Protein AF-A0A1J4J5K4-F1 (afdb_monomer_lite)

Secondary structure (DSSP, 8-state):
-THHHHHHHHHHHHHHHHHHHHHHHHHHHHHHHHHHHHHHHHHHHHHHHHHHH-HHHHHHHHHHHHHHHHHHHHHTGGGT--SHHHHHHHHHHHHHTT-TTTSSSHHHHHHHHHHHHHHHHHHHHHH---HHHHHHHHHHHIIIIIHHHHHHHHHHHHHTT-TT-TTS----HHHHHHHHHHHHHHHS---

Radius of gyration: 22.44 Å; chains: 1; bounding box: 48×45×80 Å

Foldseek 3Di:
DVPVVVVVVVVVVVVVVVVVVVVCCVVVVVVVVVVVVVVLLVLLVVLLVCCVVPVVVLLVVLLVLLVLLQVVLVCQVVVVHDNQLNVLSNLLNCLSVVPVVCVPALPVSLVVSQVSQCVRLVVVQPPDDDPVVVVVSVVCCCSSHSVSSSSSLSVLQCVVVPPPCPPHDHDPVVVVSVVVVVVVCVVPPDD

pLDDT: mean 79.49, std 13.86, range [40.53, 95.94]

Structure (mmCIF, N/CA/C/O backbone):
data_AF-A0A1J4J5K4-F1
#
_entry.id   AF-A0A1J4J5K4-F1
#
loop_
_atom_site.group_PDB
_atom_site.id
_atom_site.type_symbol
_atom_site.label_atom_id
_atom_site.label_alt_id
_atom_site.label_comp_id
_atom_site.label_asym_id
_atom_site.label_entity_id
_atom_site.label_seq_id
_atom_site.pdbx_PDB_ins_code
_atom_site.Cartn_x
_atom_site.Cartn_y
_atom_site.Cartn_z
_atom_site.occupancy
_atom_site.B_iso_or_equiv
_atom_site.auth_seq_id
_atom_site.auth_comp_id
_atom_site.auth_asym_id
_atom_site.auth_atom_id
_atom_site.pdbx_PDB_model_num
ATOM 1 N N . MET A 1 1 ? 26.172 10.301 -56.745 1.00 54.28 1 MET A N 1
ATOM 2 C CA . MET A 1 1 ? 25.241 11.305 -56.167 1.00 54.28 1 MET A CA 1
ATOM 3 C C . MET A 1 1 ? 23.936 10.740 -55.577 1.00 54.28 1 MET A C 1
ATOM 5 O O . MET A 1 1 ? 23.399 11.377 -54.685 1.00 54.28 1 MET A O 1
ATOM 9 N N . LYS A 1 2 ? 23.444 9.548 -55.963 1.00 53.31 2 LYS A N 1
ATOM 10 C CA . LYS A 1 2 ? 22.194 8.950 -55.426 1.00 53.31 2 LYS A CA 1
ATOM 11 C C . LYS A 1 2 ? 22.230 8.550 -53.932 1.00 53.31 2 LYS A C 1
ATOM 13 O O . LYS A 1 2 ? 21.197 8.551 -53.279 1.00 53.31 2 LYS A O 1
ATOM 18 N N . ASN A 1 3 ? 23.415 8.270 -53.380 1.00 53.72 3 ASN A N 1
ATOM 19 C CA . ASN A 1 3 ? 23.574 7.686 -52.037 1.00 53.72 3 ASN A CA 1
ATOM 20 C C . ASN A 1 3 ? 23.365 8.684 -50.870 1.00 53.72 3 ASN A C 1
ATOM 22 O O . ASN A 1 3 ? 23.043 8.291 -49.756 1.00 53.72 3 ASN A O 1
ATOM 26 N N . LYS A 1 4 ? 23.504 9.997 -51.117 1.00 53.75 4 LYS A N 1
ATOM 27 C CA . LYS A 1 4 ? 23.364 11.033 -50.072 1.00 53.75 4 LYS A CA 1
ATOM 28 C C . LYS A 1 4 ? 21.895 11.343 -49.737 1.00 53.75 4 LYS A C 1
ATOM 30 O O . LYS A 1 4 ? 21.587 11.668 -48.597 1.00 53.75 4 LYS A O 1
ATOM 35 N N . ASN A 1 5 ? 20.993 11.186 -50.712 1.00 56.56 5 ASN A N 1
ATOM 36 C CA . ASN A 1 5 ? 19.556 11.431 -50.533 1.00 56.56 5 ASN A CA 1
ATOM 37 C C . ASN A 1 5 ? 18.849 10.302 -49.769 1.00 56.56 5 ASN A C 1
ATOM 39 O O . ASN A 1 5 ? 17.932 10.585 -49.007 1.00 56.56 5 ASN A O 1
ATOM 43 N N . VAL A 1 6 ? 19.311 9.054 -49.910 1.00 60.41 6 VAL A N 1
ATOM 44 C CA . VAL A 1 6 ? 18.747 7.887 -49.204 1.00 60.41 6 VAL A CA 1
ATOM 45 C C . VAL A 1 6 ? 19.060 7.940 -47.704 1.00 60.41 6 VAL A C 1
ATOM 47 O O . VAL A 1 6 ? 18.175 7.750 -46.878 1.00 60.41 6 VAL A O 1
ATOM 50 N N . ASN A 1 7 ? 20.286 8.317 -47.324 1.00 61.00 7 ASN A N 1
ATOM 51 C CA . ASN A 1 7 ? 20.630 8.493 -45.907 1.00 61.00 7 ASN A CA 1
ATOM 52 C C . ASN A 1 7 ? 19.850 9.643 -45.249 1.00 61.00 7 ASN A C 1
ATOM 54 O O . ASN A 1 7 ? 19.515 9.567 -44.069 1.00 61.00 7 ASN A O 1
ATOM 58 N N . HIS A 1 8 ? 19.520 10.694 -46.005 1.00 61.06 8 HIS A N 1
ATOM 59 C CA . HIS A 1 8 ? 18.775 11.831 -45.470 1.00 61.06 8 HIS A CA 1
ATOM 60 C C . HIS A 1 8 ? 17.274 11.534 -45.290 1.00 61.06 8 HIS A C 1
ATOM 62 O O . HIS A 1 8 ? 16.665 12.080 -44.365 1.00 61.06 8 HIS A O 1
ATOM 68 N N . SER A 1 9 ? 16.669 10.681 -46.129 1.00 63.78 9 SER A N 1
ATOM 69 C CA . SER A 1 9 ? 15.275 10.245 -45.948 1.00 63.78 9 SER A CA 1
ATOM 70 C C . SER A 1 9 ? 15.135 9.276 -44.771 1.00 63.78 9 SER A C 1
ATOM 72 O O . SER A 1 9 ? 14.296 9.509 -43.906 1.00 63.78 9 SER A O 1
ATOM 74 N N . ILE A 1 10 ? 16.033 8.290 -44.653 1.00 66.69 10 ILE A N 1
ATOM 75 C CA . ILE A 1 10 ? 16.052 7.318 -43.540 1.00 66.69 10 ILE A CA 1
ATOM 76 C C . ILE A 1 10 ? 16.258 8.024 -42.188 1.00 66.69 10 ILE A C 1
ATOM 78 O O . ILE A 1 10 ? 15.605 7.707 -41.194 1.00 66.69 10 ILE A O 1
ATOM 82 N N . MET A 1 11 ? 17.132 9.034 -42.137 1.00 65.88 11 MET A N 1
ATOM 83 C CA . MET A 1 11 ? 17.362 9.820 -40.920 1.00 65.88 11 MET A CA 1
ATOM 84 C C . MET A 1 11 ? 16.138 10.665 -40.519 1.00 65.88 11 MET A C 1
ATOM 86 O O . MET A 1 11 ? 15.847 10.786 -39.329 1.00 65.88 11 MET A O 1
ATOM 90 N N . LYS A 1 12 ? 15.392 11.221 -41.488 1.00 68.56 12 LYS A N 1
ATOM 91 C CA . LYS A 1 12 ? 14.149 11.968 -41.220 1.00 68.56 12 LYS A CA 1
ATOM 92 C C . LYS A 1 12 ? 13.022 11.056 -40.732 1.00 68.56 12 LYS A C 1
ATOM 94 O O . LYS A 1 12 ? 12.317 11.432 -39.800 1.00 68.56 12 LYS A O 1
ATOM 99 N N . GLU A 1 13 ? 12.878 9.870 -41.317 1.00 69.69 13 GLU A N 1
ATOM 100 C CA . GLU A 1 13 ? 11.879 8.878 -40.897 1.00 69.69 13 GLU A CA 1
ATOM 101 C C . GLU A 1 13 ? 12.139 8.386 -39.466 1.00 69.69 13 GLU A C 1
ATOM 103 O O . GLU A 1 13 ? 11.219 8.370 -38.648 1.00 69.69 13 GLU A O 1
ATOM 108 N N . ASN A 1 14 ? 13.398 8.108 -39.110 1.00 78.06 14 ASN A N 1
ATOM 109 C CA . ASN A 1 14 ? 13.775 7.731 -37.742 1.00 78.06 14 ASN A CA 1
ATOM 110 C C . ASN A 1 14 ? 13.518 8.849 -36.719 1.00 78.06 14 ASN A C 1
ATOM 112 O O . ASN A 1 14 ? 13.061 8.579 -35.606 1.00 78.06 14 ASN A O 1
ATOM 116 N N . LEU A 1 15 ? 13.769 10.107 -37.094 1.00 80.50 15 LEU A N 1
ATOM 117 C CA . LEU A 1 15 ? 13.517 11.261 -36.232 1.00 80.50 15 LEU A CA 1
ATOM 118 C C . LEU A 1 15 ? 12.011 11.497 -36.028 1.00 80.50 15 LEU A C 1
ATOM 120 O O . LEU A 1 15 ? 11.575 11.710 -34.899 1.00 80.50 15 LEU A O 1
ATOM 124 N N . ALA A 1 16 ? 11.202 11.379 -37.085 1.00 80.69 16 ALA A N 1
ATOM 125 C CA . ALA A 1 16 ? 9.746 11.484 -36.990 1.00 80.69 16 ALA A CA 1
ATOM 126 C C . ALA A 1 16 ? 9.146 10.375 -36.107 1.00 80.69 16 ALA A C 1
ATOM 128 O O . ALA A 1 16 ? 8.344 10.662 -35.217 1.00 80.69 16 ALA A O 1
ATOM 129 N N . PHE A 1 17 ? 9.585 9.124 -36.281 1.00 83.56 17 PHE A N 1
ATOM 130 C CA . PHE A 1 17 ? 9.158 8.010 -35.429 1.00 83.56 17 PHE A CA 1
ATOM 131 C C . PHE A 1 17 ? 9.555 8.202 -33.961 1.00 83.56 17 PHE A C 1
ATOM 133 O O . PHE A 1 17 ? 8.763 7.895 -33.068 1.00 83.56 17 PHE A O 1
ATOM 140 N N . MET A 1 18 ? 10.756 8.722 -33.693 1.00 81.69 18 MET A N 1
ATOM 141 C CA . MET A 1 18 ? 11.215 9.002 -32.330 1.00 81.69 18 MET A CA 1
ATOM 142 C C . MET A 1 18 ? 10.378 10.106 -31.667 1.00 81.69 18 MET A C 1
ATOM 144 O O . MET A 1 18 ? 9.976 9.949 -30.515 1.00 81.69 18 MET A O 1
ATOM 148 N N . ILE A 1 19 ? 10.049 11.175 -32.401 1.00 84.38 19 ILE A N 1
ATOM 149 C CA . ILE A 1 19 ? 9.191 12.264 -31.908 1.00 84.38 19 ILE A CA 1
ATOM 150 C C . ILE A 1 19 ? 7.780 11.754 -31.610 1.00 84.38 19 ILE A C 1
ATOM 152 O O . ILE A 1 19 ? 7.248 12.041 -30.540 1.00 84.38 19 ILE A O 1
ATOM 156 N N . ILE A 1 20 ? 7.184 10.964 -32.508 1.00 84.75 20 ILE A N 1
ATOM 157 C CA . ILE A 1 20 ? 5.844 10.401 -32.290 1.00 84.75 20 ILE A CA 1
ATOM 158 C C . ILE A 1 20 ? 5.850 9.495 -31.057 1.00 84.75 20 ILE A C 1
ATOM 160 O O . ILE A 1 20 ? 5.016 9.678 -30.177 1.00 84.75 20 ILE A O 1
ATOM 164 N N . LYS A 1 21 ? 6.825 8.584 -30.924 1.00 82.25 21 LYS A N 1
ATOM 165 C CA . LYS A 1 21 ? 6.951 7.732 -29.728 1.00 82.25 21 LYS A CA 1
ATOM 166 C C . LYS A 1 21 ? 7.101 8.548 -28.445 1.00 82.25 21 LYS A C 1
ATOM 168 O O . LYS A 1 21 ? 6.479 8.209 -27.441 1.00 82.25 21 LYS A O 1
ATOM 173 N N . PHE A 1 22 ? 7.891 9.619 -28.475 1.00 82.19 22 PHE A N 1
ATOM 174 C CA . PHE A 1 22 ? 8.062 10.507 -27.329 1.00 82.19 22 PHE A CA 1
ATOM 175 C C . PHE A 1 22 ? 6.750 11.205 -26.955 1.00 82.19 22 PHE A C 1
ATOM 177 O O . PHE A 1 22 ? 6.347 11.158 -25.796 1.00 82.19 22 PHE A O 1
ATOM 184 N N . ILE A 1 23 ? 6.043 11.782 -27.931 1.00 83.62 23 ILE A N 1
ATOM 185 C CA . ILE A 1 23 ? 4.760 12.463 -27.712 1.00 83.62 23 ILE A CA 1
ATOM 186 C C . ILE A 1 23 ? 3.699 11.478 -27.212 1.00 83.62 23 ILE A C 1
ATOM 188 O O . ILE A 1 23 ? 3.015 11.765 -26.233 1.00 83.62 23 ILE A O 1
ATOM 192 N N . THR A 1 24 ? 3.572 10.304 -27.833 1.00 83.12 24 THR A N 1
ATOM 193 C CA . THR A 1 24 ? 2.603 9.281 -27.418 1.00 83.12 24 THR A CA 1
ATOM 194 C C . THR A 1 24 ? 2.911 8.747 -26.020 1.00 83.12 24 THR A C 1
ATOM 196 O O . THR A 1 24 ? 1.986 8.565 -25.233 1.00 83.12 24 THR A O 1
ATOM 199 N N . SER A 1 25 ? 4.188 8.553 -25.677 1.00 77.88 25 SER A N 1
ATOM 200 C CA . SER A 1 25 ? 4.606 8.148 -24.328 1.00 77.88 25 SER A CA 1
ATOM 201 C C . SER A 1 25 ? 4.311 9.235 -23.291 1.00 77.88 25 SER A C 1
ATOM 203 O O . SER A 1 25 ? 3.741 8.948 -22.240 1.00 77.88 25 SER A O 1
ATOM 205 N N . LEU A 1 26 ? 4.620 10.497 -23.607 1.00 80.44 26 LEU A N 1
ATOM 206 C CA . LEU A 1 26 ? 4.384 11.633 -22.719 1.00 80.44 26 LEU A CA 1
ATOM 207 C C . LEU A 1 26 ? 2.884 11.836 -22.465 1.00 80.44 26 LEU A C 1
ATOM 209 O O . LEU A 1 26 ? 2.449 11.887 -21.318 1.00 80.44 26 LEU A O 1
ATOM 213 N N . ILE A 1 27 ? 2.084 11.913 -23.529 1.00 83.06 27 ILE A N 1
ATOM 214 C CA . ILE A 1 27 ? 0.636 12.120 -23.432 1.00 83.06 27 ILE A CA 1
ATOM 215 C C . ILE A 1 27 ? -0.016 10.904 -22.767 1.00 83.06 27 ILE A C 1
ATOM 217 O O . ILE A 1 27 ? -0.722 11.057 -21.772 1.00 83.06 27 ILE A O 1
ATOM 221 N N . GLY A 1 28 ? 0.259 9.694 -23.260 1.00 75.56 28 GLY A N 1
ATOM 222 C CA . GLY A 1 28 ? -0.309 8.462 -22.713 1.00 75.56 28 GLY A CA 1
ATOM 223 C C . GLY A 1 28 ? 0.038 8.261 -21.237 1.00 75.56 28 GLY A C 1
ATOM 224 O O . GLY A 1 28 ? -0.851 7.986 -20.432 1.00 75.56 28 GLY A O 1
ATOM 225 N N . GLY A 1 29 ? 1.300 8.480 -20.860 1.00 77.88 29 GLY A N 1
ATOM 226 C CA . GLY A 1 29 ? 1.766 8.370 -19.479 1.00 77.88 29 GLY A CA 1
ATOM 227 C C . GLY A 1 29 ? 1.113 9.390 -18.546 1.00 77.88 29 GLY A C 1
ATOM 228 O O . GLY A 1 29 ? 0.650 9.021 -17.464 1.00 77.88 29 GLY A O 1
ATOM 229 N N . VAL A 1 30 ? 1.007 10.656 -18.964 1.00 82.88 30 VAL A N 1
ATOM 230 C CA . VAL A 1 30 ? 0.366 11.711 -18.159 1.00 82.88 30 VAL A CA 1
ATOM 231 C C . VAL A 1 30 ? -1.122 11.424 -17.956 1.00 82.88 30 VAL A C 1
ATOM 233 O O . VAL A 1 30 ? -1.594 11.448 -16.817 1.00 82.88 30 VAL A O 1
ATOM 236 N N . PHE A 1 31 ? -1.857 11.089 -19.022 1.00 82.06 31 PHE A N 1
ATOM 237 C CA . PHE A 1 31 ? -3.283 10.759 -18.921 1.00 82.06 31 PHE A CA 1
ATOM 238 C C . PHE A 1 31 ? -3.523 9.526 -18.046 1.00 82.06 31 PHE A C 1
ATOM 240 O O . PHE A 1 31 ? -4.384 9.557 -17.165 1.00 82.06 31 PHE A O 1
ATOM 247 N N . PHE A 1 32 ? -2.736 8.465 -18.234 1.00 80.44 32 PHE A N 1
ATOM 248 C CA . PHE A 1 32 ? -2.847 7.250 -17.430 1.00 80.44 32 PHE A CA 1
ATOM 249 C C . PHE A 1 32 ? -2.569 7.514 -15.946 1.00 80.44 32 PHE A C 1
ATOM 251 O O . PHE A 1 32 ? -3.307 7.041 -15.079 1.00 80.44 32 PHE A O 1
ATOM 258 N N . THR A 1 33 ? -1.548 8.322 -15.645 1.00 82.25 33 THR A N 1
ATOM 259 C CA . THR A 1 33 ? -1.214 8.715 -14.269 1.00 82.25 33 THR A CA 1
ATOM 260 C C . THR A 1 33 ? -2.363 9.495 -13.634 1.00 82.25 33 THR A C 1
ATOM 262 O O . THR A 1 33 ? -2.761 9.204 -12.506 1.00 82.25 33 THR A O 1
ATOM 265 N N . PHE A 1 34 ? -2.949 10.443 -14.367 1.00 83.81 34 PHE A N 1
ATOM 266 C CA . PHE A 1 34 ? -4.053 11.259 -13.868 1.00 83.81 34 PHE A CA 1
ATOM 267 C C . PHE A 1 34 ? -5.310 10.424 -13.583 1.00 83.81 34 PHE A C 1
ATOM 269 O O . PHE A 1 34 ? -5.887 10.526 -12.499 1.00 83.81 34 PHE A O 1
ATOM 276 N N . ILE A 1 35 ? -5.689 9.539 -14.511 1.00 85.12 35 ILE A N 1
ATOM 277 C CA . ILE A 1 35 ? -6.817 8.609 -14.335 1.00 85.12 35 ILE A CA 1
ATOM 278 C C . ILE A 1 35 ? -6.570 7.685 -13.138 1.00 85.12 35 ILE A C 1
ATOM 280 O O . ILE A 1 35 ? -7.473 7.472 -12.329 1.00 85.12 35 ILE A O 1
ATOM 284 N N . SER A 1 36 ? -5.344 7.181 -12.983 1.00 83.62 36 SER A N 1
ATOM 285 C CA . SER A 1 36 ? -4.976 6.306 -11.864 1.00 83.62 36 SER A CA 1
ATOM 286 C C . SER A 1 36 ? -5.113 7.018 -10.517 1.00 83.62 36 SER A C 1
ATOM 288 O O . SER A 1 36 ? -5.702 6.463 -9.588 1.00 83.62 36 SER A O 1
ATOM 290 N N . ILE A 1 37 ? -4.643 8.267 -10.413 1.00 85.94 37 ILE A N 1
ATOM 291 C CA . ILE A 1 37 ? -4.786 9.080 -9.196 1.00 85.94 37 ILE A CA 1
ATOM 292 C C . ILE A 1 37 ? -6.266 9.305 -8.874 1.00 85.94 37 ILE A C 1
ATOM 294 O O . ILE A 1 37 ? -6.680 9.072 -7.738 1.00 85.94 37 ILE A O 1
ATOM 298 N N . ILE A 1 38 ? -7.077 9.705 -9.858 1.00 85.94 38 ILE A N 1
ATOM 299 C CA . ILE A 1 38 ? -8.522 9.902 -9.660 1.00 85.94 38 ILE A CA 1
ATOM 300 C C . ILE A 1 38 ? -9.180 8.604 -9.191 1.00 85.94 38 ILE A C 1
ATOM 302 O O . ILE A 1 38 ? -9.929 8.624 -8.219 1.00 85.94 38 ILE A O 1
ATOM 306 N N . SER A 1 39 ? -8.860 7.472 -9.821 1.00 86.50 39 SER A N 1
ATOM 307 C CA . SER A 1 39 ? -9.403 6.163 -9.450 1.00 86.50 39 SER A CA 1
ATOM 308 C C . SER A 1 39 ? -9.094 5.807 -7.992 1.00 86.50 39 SER A C 1
ATOM 310 O O . SER A 1 39 ? -9.988 5.394 -7.246 1.00 86.50 39 SER A O 1
ATOM 312 N N . VAL A 1 40 ? -7.854 6.030 -7.544 1.00 86.06 40 VAL A N 1
ATOM 313 C CA . VAL A 1 40 ? -7.457 5.808 -6.144 1.00 86.06 40 VAL A CA 1
ATOM 314 C C . VAL A 1 40 ? -8.212 6.748 -5.199 1.00 86.06 40 VAL A C 1
ATOM 316 O O . VAL A 1 40 ? -8.715 6.295 -4.171 1.00 86.06 40 VAL A O 1
ATOM 319 N N . LEU A 1 41 ? -8.355 8.032 -5.541 1.00 85.88 41 LEU A N 1
ATOM 320 C CA . LEU A 1 41 ? -9.096 9.003 -4.724 1.00 85.88 41 LEU A CA 1
ATOM 321 C C . LEU A 1 41 ? -10.592 8.661 -4.627 1.00 85.88 41 LEU A C 1
ATOM 323 O O . LEU A 1 41 ? -11.166 8.726 -3.538 1.00 85.88 41 LEU A O 1
ATOM 327 N N . CYS A 1 42 ? -11.217 8.254 -5.733 1.00 86.31 42 CYS A N 1
ATOM 328 C CA . CYS A 1 42 ? -12.603 7.786 -5.762 1.00 86.31 42 CYS A CA 1
ATOM 329 C C . CYS A 1 42 ? -12.782 6.536 -4.898 1.00 86.31 42 CYS A C 1
ATOM 331 O O . CYS A 1 42 ? -13.720 6.467 -4.104 1.00 86.31 42 CYS A O 1
ATOM 333 N N . THR A 1 43 ? -11.851 5.587 -5.004 1.00 87.56 43 THR A N 1
ATOM 334 C CA . THR A 1 43 ? -11.843 4.361 -4.200 1.00 87.56 43 THR A CA 1
ATOM 335 C C . THR A 1 43 ? -11.726 4.696 -2.712 1.00 87.56 43 THR A C 1
ATOM 337 O O . THR A 1 43 ? -12.547 4.245 -1.919 1.00 87.56 43 THR A O 1
ATOM 340 N N . LEU A 1 44 ? -10.790 5.567 -2.321 1.00 86.69 44 LEU A N 1
ATOM 341 C CA . LEU A 1 44 ? -10.658 6.039 -0.937 1.00 86.69 44 LEU A CA 1
ATOM 342 C C . LEU A 1 44 ? -11.951 6.675 -0.414 1.00 86.69 44 LEU A C 1
ATOM 344 O O . LEU A 1 44 ? -12.374 6.370 0.699 1.00 86.69 44 LEU A O 1
ATOM 348 N N . ASN A 1 45 ? -12.595 7.533 -1.208 1.00 83.50 45 ASN A N 1
ATOM 349 C CA . ASN A 1 45 ? -13.847 8.175 -0.813 1.00 83.50 45 ASN A CA 1
ATOM 350 C C . ASN A 1 45 ? -14.991 7.160 -0.639 1.00 83.50 45 ASN A C 1
ATOM 352 O O . ASN A 1 45 ? -15.731 7.230 0.342 1.00 83.50 45 ASN A O 1
ATOM 356 N N . ALA A 1 46 ? -15.103 6.191 -1.551 1.00 84.31 46 ALA A N 1
ATOM 357 C CA . ALA A 1 46 ? -16.099 5.125 -1.472 1.00 84.31 46 ALA A CA 1
ATOM 358 C C . ALA A 1 46 ? -15.874 4.220 -0.252 1.00 84.31 46 ALA A C 1
ATOM 360 O O . ALA A 1 46 ? -16.816 3.942 0.488 1.00 84.31 46 ALA A O 1
ATOM 361 N N . LEU A 1 47 ? -14.629 3.804 0.012 1.00 86.19 47 LEU A N 1
ATOM 362 C CA . LEU A 1 47 ? -14.316 3.005 1.198 1.00 86.19 47 LEU A CA 1
ATOM 363 C C . LEU A 1 47 ? -14.529 3.785 2.497 1.00 86.19 47 LEU A C 1
ATOM 365 O O . LEU A 1 47 ? -14.951 3.185 3.483 1.00 86.19 47 LEU A O 1
ATOM 369 N N . LEU A 1 48 ? -14.268 5.096 2.516 1.00 85.44 48 LEU A N 1
ATOM 370 C CA . LEU A 1 48 ? -14.584 5.936 3.671 1.00 85.44 48 LEU A CA 1
ATOM 371 C C . LEU A 1 48 ? -16.092 5.942 3.945 1.00 85.44 48 LEU A C 1
ATOM 373 O O . LEU A 1 48 ? -16.485 5.577 5.049 1.00 85.44 48 LEU A O 1
ATOM 377 N N . SER A 1 49 ? -16.927 6.251 2.947 1.00 83.19 49 SER A N 1
ATOM 378 C CA . SER A 1 49 ? -18.396 6.201 3.089 1.00 83.19 49 SER A CA 1
ATOM 379 C C . SER A 1 49 ? -18.877 4.814 3.533 1.00 83.19 49 SER A C 1
ATOM 381 O O . SER A 1 49 ? -19.576 4.715 4.543 1.00 83.19 49 SER A O 1
ATOM 383 N N . LEU A 1 50 ? -18.397 3.737 2.897 1.00 82.12 50 LEU A N 1
ATOM 384 C CA . LEU A 1 50 ? -18.728 2.364 3.291 1.00 82.12 50 LEU A CA 1
ATOM 385 C C . LEU A 1 50 ? -18.334 2.074 4.742 1.00 82.12 50 LEU A C 1
ATOM 387 O O . LEU A 1 50 ? -19.072 1.420 5.481 1.00 82.12 50 LEU A O 1
ATOM 391 N N . SER A 1 51 ? -17.156 2.536 5.154 1.00 80.31 51 SER A N 1
ATOM 392 C CA . SER A 1 51 ? -16.677 2.320 6.510 1.00 80.31 51 SER A CA 1
ATOM 393 C C . SER A 1 51 ? -17.562 3.032 7.533 1.00 80.31 51 SER A C 1
ATOM 395 O O . SER A 1 51 ? -17.847 2.448 8.583 1.00 80.31 51 SER A O 1
ATOM 397 N N . ASP A 1 52 ? -18.049 4.234 7.235 1.00 79.38 52 ASP A N 1
ATOM 398 C CA . ASP A 1 52 ? -18.906 4.999 8.138 1.00 79.38 52 ASP A CA 1
ATOM 399 C C . ASP A 1 52 ? -20.329 4.440 8.219 1.00 79.38 52 ASP A C 1
ATOM 401 O O . ASP A 1 52 ? -20.861 4.325 9.322 1.00 79.38 52 ASP A O 1
ATOM 405 N N . GLU A 1 53 ? -20.900 4.012 7.092 1.00 81.19 53 GLU A N 1
ATOM 406 C CA . GLU A 1 53 ? -22.252 3.444 7.024 1.00 81.19 53 GLU A CA 1
ATOM 407 C C . GLU A 1 53 ? -22.316 2.014 7.579 1.00 81.19 53 GLU A C 1
ATOM 409 O O . GLU A 1 53 ? -23.214 1.681 8.348 1.00 81.19 53 GLU A O 1
ATOM 414 N N . ASN A 1 54 ? -21.347 1.158 7.229 1.00 83.62 54 ASN A N 1
ATOM 415 C CA . ASN A 1 54 ? -21.377 -0.275 7.528 1.00 83.62 54 ASN A CA 1
ATOM 416 C C . ASN A 1 54 ? -20.024 -0.787 8.048 1.00 83.62 54 ASN A C 1
ATOM 418 O O . ASN A 1 54 ? -19.300 -1.543 7.392 1.00 83.62 54 ASN A O 1
ATOM 422 N N . ARG A 1 55 ? -19.695 -0.436 9.298 1.00 78.88 55 ARG A N 1
ATOM 423 C CA . ARG A 1 55 ? -18.408 -0.779 9.943 1.00 78.88 55 ARG A CA 1
ATOM 424 C C . ARG A 1 55 ? -18.068 -2.271 9.920 1.00 78.88 55 ARG A C 1
ATOM 426 O O . ARG A 1 55 ? -16.912 -2.625 9.698 1.00 78.88 55 ARG A O 1
ATOM 433 N N . ILE A 1 56 ? -19.044 -3.139 10.183 1.00 84.06 56 ILE A N 1
ATOM 434 C CA . ILE A 1 56 ? -18.826 -4.594 10.225 1.00 84.06 56 ILE A CA 1
ATOM 435 C C . ILE A 1 56 ? -18.434 -5.107 8.836 1.00 84.06 56 ILE A C 1
ATOM 437 O O . ILE A 1 56 ? -17.512 -5.913 8.716 1.00 84.06 56 ILE A O 1
ATOM 441 N N . VAL A 1 57 ? -19.096 -4.605 7.791 1.00 86.75 57 VAL A N 1
ATOM 442 C CA . VAL A 1 57 ? -18.808 -4.964 6.397 1.00 86.75 57 VAL A CA 1
ATOM 443 C C . VAL A 1 57 ? -17.406 -4.505 6.019 1.00 86.75 57 VAL A C 1
ATOM 445 O O . VAL A 1 57 ? -16.627 -5.304 5.508 1.00 86.75 57 VAL A O 1
ATOM 448 N N . PHE A 1 58 ? -17.040 -3.267 6.359 1.00 88.38 58 PHE A N 1
ATOM 449 C CA . PHE A 1 58 ? -15.694 -2.758 6.109 1.00 88.38 58 PHE A CA 1
ATOM 450 C C . PHE A 1 58 ? -14.607 -3.568 6.834 1.00 88.38 58 PHE A C 1
ATOM 452 O O . PHE A 1 58 ? -13.609 -3.925 6.215 1.00 88.38 58 PHE A O 1
ATOM 459 N N . LYS A 1 59 ? -14.798 -3.926 8.115 1.00 87.69 59 LYS A N 1
ATOM 460 C CA . LYS A 1 59 ? -13.836 -4.781 8.837 1.00 87.69 59 LYS A CA 1
ATOM 461 C C . LYS A 1 59 ? -13.672 -6.150 8.175 1.00 87.69 59 LYS A C 1
ATOM 463 O O . LYS A 1 59 ? -12.552 -6.609 7.983 1.00 87.69 59 LYS A O 1
ATOM 468 N N . ARG A 1 60 ? -14.777 -6.790 7.778 1.00 89.50 60 ARG A N 1
ATOM 469 C CA . ARG A 1 60 ? -14.734 -8.068 7.045 1.00 89.50 60 ARG A CA 1
ATOM 470 C C . ARG A 1 60 ? -14.015 -7.928 5.704 1.00 89.50 60 ARG A C 1
ATOM 472 O O . ARG A 1 60 ? -13.230 -8.800 5.350 1.00 89.50 60 ARG A O 1
ATOM 479 N N . PHE A 1 61 ? -14.245 -6.827 4.994 1.00 91.44 61 PHE A N 1
ATOM 480 C CA . PHE A 1 61 ? -13.560 -6.516 3.745 1.00 91.44 61 PHE A CA 1
ATOM 481 C C . PHE A 1 61 ? -12.049 -6.317 3.947 1.00 91.44 61 PHE A C 1
ATOM 483 O O . PHE A 1 61 ? -11.255 -6.890 3.206 1.00 91.44 61 PHE A O 1
ATOM 490 N N . ALA A 1 62 ? -11.637 -5.584 4.985 1.00 91.62 62 ALA A N 1
ATOM 491 C CA . ALA A 1 62 ? -10.226 -5.405 5.327 1.00 91.62 62 ALA A CA 1
ATOM 492 C C . ALA A 1 62 ? -9.544 -6.741 5.670 1.00 91.62 62 ALA A C 1
ATOM 494 O O . ALA A 1 62 ? -8.457 -7.024 5.169 1.00 91.62 62 ALA A O 1
ATOM 495 N N . HIS A 1 63 ? -10.207 -7.606 6.447 1.00 93.38 63 HIS A N 1
ATOM 496 C CA . HIS A 1 63 ? -9.708 -8.956 6.725 1.00 93.38 63 HIS A CA 1
ATOM 497 C C . HIS A 1 63 ? -9.602 -9.805 5.452 1.00 93.38 63 HIS A C 1
ATOM 499 O O . HIS A 1 63 ? -8.612 -10.509 5.276 1.00 93.38 63 HIS A O 1
ATOM 505 N N . ALA A 1 64 ? -10.585 -9.722 4.549 1.00 94.75 64 ALA A N 1
ATOM 506 C CA . ALA A 1 64 ? -10.542 -10.428 3.270 1.00 94.75 64 ALA A CA 1
ATOM 507 C C . ALA A 1 64 ? -9.344 -9.980 2.420 1.00 94.75 64 ALA A C 1
ATOM 509 O O . ALA A 1 64 ? -8.628 -10.825 1.886 1.00 94.75 64 ALA A O 1
ATOM 510 N N . ILE A 1 65 ? -9.068 -8.672 2.360 1.00 94.81 65 ILE A N 1
ATOM 511 C CA . ILE A 1 65 ? -7.864 -8.150 1.702 1.00 94.81 65 ILE A CA 1
ATOM 512 C C . ILE A 1 65 ? -6.597 -8.660 2.389 1.00 94.81 65 ILE A C 1
ATOM 514 O O . ILE A 1 65 ? -5.687 -9.102 1.696 1.00 94.81 65 ILE A O 1
ATOM 518 N N . GLY A 1 66 ? -6.543 -8.677 3.722 1.00 93.88 66 GLY A N 1
ATOM 519 C CA . GLY A 1 66 ? -5.416 -9.263 4.454 1.00 93.88 66 GLY A CA 1
ATOM 520 C C . GLY A 1 66 ? -5.167 -10.726 4.095 1.00 93.88 66 GLY A C 1
ATOM 521 O O . GLY A 1 66 ? -4.035 -11.104 3.818 1.00 93.88 66 GLY A O 1
ATOM 522 N N . ILE A 1 67 ? -6.219 -11.540 4.012 1.00 95.81 67 ILE A N 1
ATOM 523 C CA . ILE A 1 67 ? -6.103 -12.947 3.603 1.00 95.81 67 ILE A CA 1
ATOM 524 C C . ILE A 1 67 ? -5.550 -13.055 2.178 1.00 95.81 67 ILE A C 1
ATOM 526 O O . ILE A 1 67 ? -4.631 -13.836 1.946 1.00 95.81 67 ILE A O 1
ATOM 530 N N . ILE A 1 68 ? -6.064 -12.262 1.234 1.00 95.94 68 ILE A N 1
ATOM 531 C CA . ILE A 1 68 ? -5.575 -12.241 -0.153 1.00 95.94 68 ILE A CA 1
ATOM 532 C C . ILE A 1 68 ? -4.083 -11.878 -0.183 1.00 95.94 68 ILE A C 1
ATOM 534 O O . ILE A 1 68 ? -3.286 -12.596 -0.784 1.00 95.94 68 ILE A O 1
ATOM 538 N N . VAL A 1 69 ? -3.692 -10.810 0.513 1.00 95.69 69 VAL A N 1
ATOM 539 C CA . VAL A 1 69 ? -2.300 -10.346 0.602 1.00 95.69 69 VAL A CA 1
ATOM 540 C C . VAL A 1 69 ? -1.391 -11.426 1.191 1.00 95.69 69 VAL A C 1
ATOM 542 O O . VAL A 1 69 ? -0.325 -11.680 0.636 1.00 95.69 69 VAL A O 1
ATOM 545 N N . ALA A 1 70 ? -1.809 -12.101 2.264 1.00 95.38 70 ALA A N 1
ATOM 546 C CA . ALA A 1 70 ? -1.048 -13.195 2.864 1.00 95.38 70 ALA A CA 1
ATOM 547 C C . ALA A 1 70 ? -0.905 -14.392 1.918 1.00 95.38 70 ALA A C 1
ATOM 549 O O . ALA A 1 70 ? 0.197 -14.914 1.758 1.00 95.38 70 ALA A O 1
ATOM 550 N N . LEU A 1 71 ? -1.999 -14.816 1.276 1.00 95.00 71 LEU A N 1
ATOM 551 C CA . LEU A 1 71 ? -1.995 -15.948 0.349 1.00 95.00 71 LEU A CA 1
ATOM 552 C C . LEU A 1 71 ? -1.029 -15.700 -0.809 1.00 95.00 71 LEU A C 1
ATOM 554 O O . LEU A 1 71 ? -0.138 -16.512 -1.047 1.00 95.00 71 LEU A O 1
ATOM 558 N N . PHE A 1 72 ? -1.152 -14.558 -1.488 1.00 94.06 72 PHE A N 1
ATOM 559 C CA . PHE A 1 72 ? -0.236 -14.214 -2.574 1.00 94.06 72 PHE A CA 1
ATOM 560 C C . PHE A 1 72 ? 1.189 -13.968 -2.066 1.00 94.06 72 PHE A C 1
ATOM 562 O O . PHE A 1 72 ? 2.149 -14.320 -2.748 1.00 94.06 72 PHE A O 1
ATOM 569 N N . GLY A 1 73 ? 1.348 -13.415 -0.864 1.00 93.19 73 GLY A N 1
ATOM 570 C CA . GLY A 1 73 ? 2.647 -13.129 -0.263 1.00 93.19 73 GLY A CA 1
ATOM 571 C C . GLY A 1 73 ? 3.458 -14.377 0.072 1.00 93.19 73 GLY A C 1
ATOM 572 O O . GLY A 1 73 ? 4.659 -14.417 -0.199 1.00 93.19 73 GLY A O 1
ATOM 573 N N . ILE A 1 74 ? 2.810 -15.419 0.597 1.00 94.56 74 ILE A N 1
ATOM 574 C CA . ILE A 1 74 ? 3.433 -16.727 0.861 1.00 94.56 74 ILE A CA 1
ATOM 575 C C . ILE A 1 74 ? 3.850 -17.415 -0.447 1.00 94.56 74 ILE A C 1
ATOM 577 O O . ILE A 1 74 ? 4.796 -18.197 -0.451 1.00 94.56 74 ILE A O 1
ATOM 581 N N . LEU A 1 75 ? 3.194 -17.097 -1.568 1.00 93.06 75 LEU A N 1
ATOM 582 C CA . LEU A 1 75 ? 3.536 -17.636 -2.886 1.00 93.06 75 LEU A CA 1
ATOM 583 C C . LEU A 1 75 ? 4.749 -16.947 -3.544 1.00 93.06 75 LEU A C 1
ATOM 585 O O . LEU A 1 75 ? 5.315 -17.498 -4.488 1.00 93.06 75 LEU A O 1
ATOM 589 N N . LEU A 1 76 ? 5.189 -15.778 -3.060 1.00 90.06 76 LEU A N 1
ATOM 590 C CA . LEU A 1 76 ? 6.300 -15.018 -3.658 1.00 90.06 76 LEU A CA 1
ATOM 591 C C . LEU A 1 76 ? 7.649 -15.767 -3.677 1.00 90.06 76 LEU A C 1
ATOM 593 O O . LEU A 1 76 ? 8.297 -15.756 -4.727 1.00 90.06 76 LEU A O 1
ATOM 597 N N . PRO A 1 77 ? 8.082 -16.472 -2.612 1.00 90.12 77 PRO A N 1
ATOM 598 C CA . PRO A 1 77 ? 9.346 -17.208 -2.628 1.00 90.12 77 PRO A CA 1
ATOM 599 C C . PRO A 1 77 ? 9.348 -18.345 -3.656 1.00 90.12 77 PRO A C 1
ATOM 601 O O . PRO A 1 77 ? 10.367 -18.606 -4.288 1.00 90.12 77 PRO A O 1
ATOM 604 N N . PHE A 1 78 ? 8.192 -18.975 -3.898 1.00 88.88 78 PHE A N 1
ATOM 605 C CA . PHE A 1 78 ? 8.041 -20.010 -4.930 1.00 88.88 78 PHE A CA 1
ATOM 606 C C . PHE A 1 78 ? 8.157 -19.450 -6.352 1.00 88.88 78 PHE A C 1
ATOM 608 O O . PHE A 1 78 ? 8.444 -20.194 -7.286 1.00 88.88 78 PHE A O 1
ATOM 615 N N . ARG A 1 79 ? 7.972 -18.136 -6.518 1.00 84.94 79 ARG A N 1
ATOM 616 C CA . ARG A 1 79 ? 8.201 -17.413 -7.774 1.00 84.94 79 ARG A CA 1
ATOM 617 C C . ARG A 1 79 ? 9.647 -16.919 -7.930 1.00 84.94 79 ARG A C 1
ATOM 619 O O . ARG A 1 79 ? 9.926 -16.200 -8.882 1.00 84.94 79 ARG A O 1
ATOM 626 N N . GLY A 1 80 ? 10.551 -17.270 -7.010 1.00 83.88 80 GLY A N 1
ATOM 627 C CA . GLY A 1 80 ? 11.946 -16.813 -7.021 1.00 83.88 80 GLY A CA 1
ATOM 628 C C . GLY A 1 80 ? 12.140 -15.375 -6.527 1.00 83.88 80 GLY A C 1
ATOM 629 O O . GLY A 1 80 ? 13.222 -14.816 -6.680 1.00 83.88 80 GLY A O 1
ATOM 630 N N . ILE A 1 81 ? 11.110 -14.770 -5.929 1.00 86.00 81 ILE A N 1
ATOM 631 C CA . ILE A 1 81 ? 11.179 -13.413 -5.380 1.00 86.00 81 ILE A CA 1
ATOM 632 C C . ILE A 1 81 ? 11.783 -13.474 -3.971 1.00 86.00 81 ILE A C 1
ATOM 634 O O . ILE A 1 81 ? 11.567 -14.425 -3.219 1.00 86.00 81 ILE A O 1
ATOM 638 N N . ASN A 1 82 ? 12.545 -12.441 -3.604 1.00 86.69 82 ASN A N 1
ATOM 639 C CA . ASN A 1 82 ? 13.124 -12.296 -2.268 1.00 86.69 82 ASN A CA 1
ATOM 640 C C . ASN A 1 82 ? 12.041 -12.460 -1.166 1.00 86.69 82 ASN A C 1
ATOM 642 O O . ASN A 1 82 ? 10.920 -11.993 -1.356 1.00 86.69 82 ASN A O 1
ATOM 646 N N . PRO A 1 83 ? 12.336 -13.079 -0.007 1.00 89.06 83 PRO A N 1
ATOM 647 C CA . PRO A 1 83 ? 11.366 -13.246 1.085 1.00 89.06 83 PRO A CA 1
ATOM 648 C C . PRO A 1 83 ? 10.934 -11.943 1.788 1.00 89.06 83 PRO A C 1
ATOM 650 O O . PRO A 1 83 ? 9.953 -11.945 2.533 1.00 89.06 83 PRO A O 1
ATOM 653 N N . VAL A 1 84 ? 11.623 -10.817 1.577 1.00 91.19 84 VAL A N 1
ATOM 654 C CA . VAL A 1 84 ? 11.266 -9.509 2.170 1.00 91.19 84 VAL A CA 1
ATOM 655 C C . VAL A 1 84 ? 9.796 -9.103 1.927 1.00 91.19 84 VAL A C 1
ATOM 657 O O . VAL A 1 84 ? 9.097 -8.833 2.905 1.00 91.19 84 VAL A O 1
ATOM 660 N N . PRO A 1 85 ? 9.262 -9.072 0.692 1.00 90.25 85 PRO A N 1
ATOM 661 C CA . PRO A 1 85 ? 7.849 -8.788 0.434 1.00 90.25 85 PRO A CA 1
ATOM 662 C C . PRO A 1 85 ? 6.886 -9.799 1.066 1.00 90.25 85 PRO A C 1
ATOM 664 O O . PRO A 1 85 ? 5.779 -9.411 1.435 1.00 90.25 85 PRO A O 1
ATOM 667 N N . THR A 1 86 ? 7.288 -11.057 1.273 1.00 93.38 86 THR A N 1
ATOM 668 C CA . THR A 1 86 ? 6.485 -12.009 2.055 1.00 93.38 86 THR A CA 1
ATOM 669 C C . THR A 1 86 ? 6.347 -11.532 3.499 1.00 93.38 86 THR A C 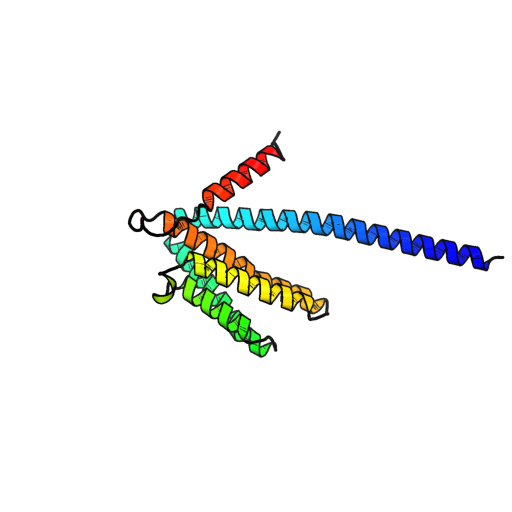1
ATOM 671 O O . THR A 1 86 ? 5.233 -11.485 4.017 1.00 93.38 86 THR A O 1
ATOM 674 N N . LEU A 1 87 ? 7.427 -11.075 4.138 1.00 94.88 87 LEU A N 1
ATOM 675 C CA . LEU A 1 87 ? 7.344 -10.500 5.487 1.00 94.88 87 LEU A CA 1
ATOM 676 C C . LEU A 1 87 ? 6.477 -9.234 5.523 1.00 94.88 87 LEU A C 1
ATOM 678 O O . LEU A 1 87 ? 5.652 -9.085 6.425 1.00 94.88 87 LEU A O 1
ATOM 682 N N . LEU A 1 88 ? 6.603 -8.355 4.522 1.00 94.25 88 LEU A N 1
ATOM 683 C CA . LEU A 1 88 ? 5.756 -7.162 4.404 1.00 94.25 88 LEU A CA 1
ATOM 684 C C . LEU A 1 88 ? 4.272 -7.528 4.246 1.00 94.25 88 LEU A C 1
ATOM 686 O O . LEU A 1 88 ? 3.419 -6.908 4.878 1.00 94.25 88 LEU A O 1
ATOM 690 N N . SER A 1 89 ? 3.956 -8.559 3.459 1.00 94.56 89 SER A N 1
ATOM 691 C CA . SER A 1 89 ? 2.582 -9.037 3.263 1.00 94.56 89 SER A CA 1
ATOM 692 C C . SER A 1 89 ? 1.964 -9.586 4.557 1.00 94.56 89 SER A C 1
ATOM 694 O O . SER A 1 89 ? 0.816 -9.278 4.887 1.00 94.56 89 SER A O 1
ATOM 696 N N . LEU A 1 90 ? 2.744 -10.332 5.347 1.00 94.50 90 LEU A N 1
ATOM 697 C CA . LEU A 1 90 ? 2.315 -10.844 6.647 1.00 94.50 90 LEU A CA 1
ATOM 698 C C . LEU A 1 90 ? 2.144 -9.714 7.663 1.00 94.50 90 LEU A C 1
ATOM 700 O O . LEU A 1 90 ? 1.207 -9.746 8.457 1.00 94.50 90 LEU A O 1
ATOM 704 N N . TRP A 1 91 ? 2.992 -8.687 7.610 1.00 94.31 91 TRP A N 1
ATOM 705 C CA . TRP A 1 91 ? 2.862 -7.510 8.466 1.00 94.31 91 TRP A CA 1
ATOM 706 C C . TRP A 1 91 ? 1.603 -6.700 8.115 1.00 94.31 91 TRP A C 1
ATOM 708 O O . TRP A 1 91 ? 0.819 -6.387 9.012 1.00 94.31 91 TRP A O 1
ATOM 718 N N . TRP A 1 92 ? 1.318 -6.455 6.832 1.00 94.12 92 TRP A N 1
ATOM 719 C CA . TRP A 1 92 ? 0.036 -5.872 6.405 1.00 94.12 92 TRP A CA 1
ATOM 720 C C . TRP A 1 92 ? -1.164 -6.683 6.902 1.00 94.12 92 TRP A C 1
ATOM 722 O O . TRP A 1 92 ? -2.137 -6.122 7.405 1.00 94.12 92 TRP A O 1
ATOM 732 N N . THR A 1 93 ? -1.075 -8.008 6.819 1.00 94.38 93 THR A N 1
ATOM 733 C CA . THR A 1 93 ? -2.130 -8.907 7.298 1.00 94.38 93 THR A CA 1
ATOM 734 C C . THR A 1 93 ? -2.317 -8.789 8.809 1.00 94.38 93 THR A C 1
ATOM 736 O O . THR A 1 93 ? -3.437 -8.591 9.274 1.00 94.38 93 THR A O 1
ATOM 739 N N . ALA A 1 94 ? -1.234 -8.834 9.588 1.00 92.12 94 ALA A N 1
ATOM 740 C CA . ALA A 1 94 ? -1.286 -8.674 11.040 1.00 92.12 94 ALA A CA 1
ATOM 741 C C . ALA A 1 94 ? -1.875 -7.315 11.457 1.00 92.12 94 ALA A C 1
ATOM 743 O O . ALA A 1 94 ? -2.623 -7.240 12.435 1.00 92.12 94 ALA A O 1
ATOM 744 N N . PHE A 1 95 ? -1.585 -6.261 10.688 1.00 90.38 95 PHE A N 1
ATOM 745 C CA . PHE A 1 95 ? -2.181 -4.941 10.869 1.00 90.38 95 PHE A CA 1
ATOM 746 C C . PHE A 1 95 ? -3.698 -4.957 10.616 1.00 90.38 95 PHE A C 1
ATOM 748 O O . PHE A 1 95 ? -4.456 -4.454 11.445 1.00 90.38 95 PHE A O 1
ATOM 755 N N . PHE A 1 96 ? -4.170 -5.578 9.528 1.00 90.75 96 PHE A N 1
ATOM 756 C CA . PHE A 1 96 ? -5.607 -5.647 9.226 1.00 90.75 96 PHE A CA 1
ATOM 757 C C . PHE A 1 96 ? -6.411 -6.470 10.227 1.00 90.75 96 PHE A C 1
ATOM 759 O O . PHE A 1 96 ? -7.572 -6.150 10.459 1.00 90.75 96 PHE A O 1
ATOM 766 N N . PHE A 1 97 ? -5.799 -7.472 10.855 1.00 89.19 97 PHE A N 1
ATOM 767 C CA . PHE A 1 97 ? -6.418 -8.256 11.927 1.00 89.19 97 PHE A CA 1
ATOM 768 C C . PHE A 1 97 ? -6.321 -7.590 13.316 1.00 89.19 97 PHE A C 1
ATOM 770 O O . PHE A 1 97 ? -6.682 -8.215 14.312 1.00 89.19 97 PHE A O 1
ATOM 777 N N . GLU A 1 98 ? -5.859 -6.334 13.398 1.00 81.50 98 GLU A N 1
ATOM 778 C CA . GLU A 1 98 ? -5.768 -5.538 14.635 1.00 81.50 98 GLU A CA 1
ATOM 779 C C . GLU A 1 98 ? -5.008 -6.257 15.772 1.00 81.50 98 GLU A C 1
ATOM 781 O O . GLU A 1 98 ? -5.361 -6.149 16.949 1.00 81.50 98 GLU A O 1
ATOM 786 N N . TYR A 1 99 ? -3.949 -7.006 15.443 1.00 78.38 99 TYR A N 1
ATOM 787 C CA . TYR A 1 99 ? -3.187 -7.746 16.450 1.00 78.38 99 TYR A CA 1
ATOM 788 C C . TYR A 1 99 ? -2.532 -6.781 17.461 1.00 78.38 99 TYR A C 1
ATOM 790 O O . TYR A 1 99 ? -1.988 -5.749 17.077 1.00 78.38 99 TYR A O 1
ATOM 798 N N . TYR A 1 100 ? -2.571 -7.107 18.760 1.00 58.91 100 TYR A N 1
ATOM 799 C CA . TYR A 1 100 ? -2.339 -6.176 19.887 1.00 58.91 100 TYR A CA 1
ATOM 800 C C . TYR A 1 100 ? -1.019 -5.374 19.848 1.00 58.91 100 TYR A C 1
ATOM 802 O O . TYR A 1 100 ? -0.936 -4.261 20.362 1.00 58.91 100 TYR A O 1
ATOM 810 N N . PHE A 1 101 ? 0.035 -5.909 19.229 1.00 62.81 101 PHE A N 1
ATOM 811 C CA . PHE A 1 101 ? 1.300 -5.184 19.052 1.00 62.81 101 PHE A CA 1
ATOM 812 C C . PHE A 1 101 ? 1.192 -4.029 18.033 1.00 62.81 101 PHE A C 1
ATOM 814 O O . PHE A 1 101 ? 1.913 -3.034 18.120 1.00 62.81 101 PHE A O 1
ATOM 821 N N . PHE A 1 102 ? 0.264 -4.137 17.083 1.00 63.53 102 PHE A N 1
ATOM 822 C CA . PHE A 1 102 ? 0.108 -3.242 15.937 1.00 63.53 102 PHE A CA 1
ATOM 823 C C . PHE A 1 102 ? -0.894 -2.099 16.169 1.00 63.53 102 PHE A C 1
ATOM 825 O O . PHE A 1 102 ? -0.982 -1.169 15.372 1.00 63.53 102 PHE A O 1
ATOM 832 N N . THR A 1 103 ? -1.584 -2.086 17.309 1.00 64.38 103 THR A N 1
ATOM 833 C CA . THR A 1 103 ? -2.528 -1.020 17.687 1.00 64.38 103 THR A CA 1
ATOM 834 C C . THR A 1 103 ? -1.882 0.185 18.376 1.00 64.38 103 THR A C 1
ATOM 836 O O . THR A 1 103 ? -2.524 1.225 18.486 1.00 64.38 103 THR A O 1
ATOM 839 N N . LYS A 1 104 ? -0.615 0.107 18.817 1.00 70.00 104 LYS A N 1
ATOM 840 C CA . LYS A 1 104 ? 0.026 1.214 19.559 1.00 70.00 104 LYS A CA 1
ATOM 841 C C . LYS A 1 104 ? 0.376 2.424 18.689 1.00 70.00 104 LYS A C 1
ATOM 843 O O . LYS A 1 104 ? 0.179 3.551 19.129 1.00 70.00 104 LYS A O 1
ATOM 848 N N . PHE A 1 105 ? 0.866 2.197 17.467 1.00 79.75 105 PHE A N 1
ATOM 849 C CA . PHE A 1 105 ? 1.297 3.260 16.545 1.00 79.75 105 PHE A CA 1
ATOM 850 C C . PHE A 1 105 ? 0.840 2.989 15.102 1.00 79.75 105 PHE A C 1
ATOM 852 O O . PHE A 1 105 ? 1.672 2.817 14.206 1.00 79.75 105 PHE A O 1
ATOM 859 N N . PRO A 1 106 ? -0.478 2.951 14.844 1.00 81.06 106 PRO A N 1
ATOM 860 C CA . PRO A 1 106 ? -1.018 2.500 13.562 1.00 81.06 106 PRO A CA 1
ATOM 861 C C . PRO A 1 106 ? -0.585 3.392 12.387 1.00 81.06 106 PRO A C 1
ATOM 863 O O . PRO A 1 106 ? -0.367 2.911 11.282 1.00 81.06 106 PRO A O 1
ATOM 866 N N . GLN A 1 107 ? -0.382 4.688 12.622 1.00 83.62 107 GLN A N 1
ATOM 867 C CA . GLN A 1 107 ? 0.029 5.646 11.588 1.00 83.62 107 GLN A CA 1
ATOM 868 C C . GLN A 1 107 ? 1.469 5.444 11.136 1.00 83.62 107 GLN A C 1
ATOM 870 O O . GLN A 1 107 ? 1.741 5.426 9.938 1.00 83.62 107 GLN A O 1
ATOM 875 N N . ILE A 1 108 ? 2.382 5.277 12.097 1.00 85.94 108 ILE A N 1
ATOM 876 C CA . ILE A 1 108 ? 3.798 5.025 11.816 1.00 85.94 108 ILE A CA 1
ATOM 877 C C . ILE A 1 108 ? 3.926 3.694 11.079 1.00 85.94 108 ILE A C 1
ATOM 879 O O . ILE A 1 108 ? 4.686 3.601 10.123 1.00 85.94 108 ILE A O 1
ATOM 883 N N . GLN A 1 109 ? 3.144 2.687 11.473 1.00 86.56 109 GLN A N 1
ATOM 884 C CA . GLN A 1 109 ? 3.145 1.386 10.812 1.00 86.56 109 GLN A CA 1
ATOM 885 C C . GLN A 1 109 ? 2.620 1.451 9.383 1.00 86.56 109 GLN A C 1
ATOM 887 O O . GLN A 1 109 ? 3.297 0.954 8.490 1.00 86.56 109 GLN A O 1
ATOM 892 N N . VAL A 1 110 ? 1.476 2.102 9.140 1.00 89.62 110 VAL A N 1
ATOM 893 C CA . VAL A 1 110 ? 0.961 2.290 7.774 1.00 89.62 110 VAL A CA 1
ATOM 894 C C . VAL A 1 110 ? 1.962 3.068 6.927 1.00 89.62 110 VA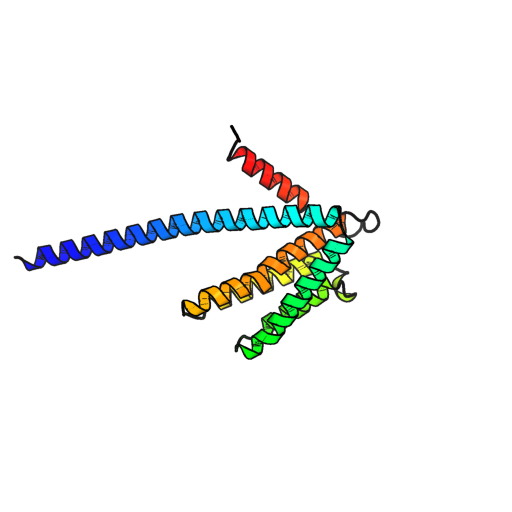L A C 1
ATOM 896 O O . VAL A 1 110 ? 2.223 2.670 5.795 1.00 89.62 110 VAL A O 1
ATOM 899 N N . PHE A 1 111 ? 2.571 4.129 7.461 1.00 90.12 111 PHE A N 1
ATOM 900 C CA . PHE A 1 111 ? 3.590 4.895 6.744 1.00 90.12 111 PHE A CA 1
ATOM 901 C C . PHE A 1 111 ? 4.816 4.037 6.400 1.00 90.12 111 PHE A C 1
ATOM 903 O O . PHE A 1 111 ? 5.211 3.967 5.237 1.00 90.12 111 PHE A O 1
ATOM 910 N N . LEU A 1 112 ? 5.378 3.335 7.385 1.00 92.31 112 LEU A N 1
ATOM 911 C CA . LEU A 1 112 ? 6.556 2.487 7.215 1.00 92.31 112 LEU A CA 1
ATOM 912 C C . LEU A 1 112 ? 6.286 1.337 6.237 1.00 92.31 112 LEU A C 1
ATOM 914 O O . LEU A 1 112 ? 7.065 1.126 5.310 1.00 92.31 112 LEU A O 1
ATOM 918 N N . LEU A 1 113 ? 5.155 0.645 6.383 1.00 93.38 113 LEU A N 1
ATOM 919 C CA . LEU A 1 113 ? 4.742 -0.415 5.467 1.00 93.38 113 LEU A CA 1
ATOM 920 C C . LEU A 1 113 ? 4.525 0.106 4.048 1.00 93.38 113 LEU A C 1
ATOM 922 O O . LEU A 1 113 ? 4.939 -0.556 3.098 1.00 93.38 113 LEU A O 1
ATOM 926 N N . SER A 1 114 ? 3.933 1.293 3.893 1.00 93.25 114 SER A N 1
ATOM 927 C CA . SER A 1 114 ? 3.747 1.927 2.583 1.00 93.25 114 SER A CA 1
ATOM 928 C C . SER A 1 114 ? 5.091 2.212 1.920 1.00 93.25 114 SER A C 1
ATOM 930 O O . SER A 1 114 ? 5.308 1.802 0.783 1.00 93.25 114 SER A O 1
ATOM 932 N N . VAL A 1 115 ? 6.017 2.859 2.636 1.00 95.19 115 VAL A N 1
ATOM 933 C CA . VAL A 1 115 ? 7.344 3.208 2.107 1.00 95.19 115 VAL A CA 1
ATOM 934 C C . VAL A 1 115 ? 8.135 1.956 1.734 1.00 95.19 115 VAL A C 1
ATOM 936 O O . VAL A 1 115 ? 8.697 1.905 0.640 1.00 95.19 115 VAL A O 1
ATOM 939 N N . LEU A 1 116 ? 8.154 0.935 2.596 1.00 94.94 116 LEU A N 1
ATOM 940 C CA . LEU A 1 116 ? 8.875 -0.312 2.330 1.00 94.94 116 LEU A CA 1
ATOM 941 C C . LEU A 1 116 ? 8.264 -1.089 1.157 1.00 94.94 116 LEU A C 1
ATOM 943 O O . LEU A 1 116 ? 9.003 -1.559 0.292 1.00 94.94 116 LEU A O 1
ATOM 947 N N . SER A 1 117 ? 6.932 -1.172 1.087 1.00 93.88 117 SER A N 1
ATOM 948 C CA . SER A 1 117 ? 6.233 -1.864 -0.006 1.00 93.88 117 SER A CA 1
ATOM 949 C C . SER A 1 117 ? 6.462 -1.152 -1.341 1.00 93.88 117 SER A C 1
ATOM 951 O O . SER A 1 117 ? 6.839 -1.796 -2.317 1.00 93.88 117 SER A O 1
ATOM 953 N N . ILE A 1 118 ? 6.316 0.179 -1.385 1.00 93.75 118 ILE A N 1
ATOM 954 C CA . ILE A 1 118 ? 6.579 0.977 -2.592 1.00 93.75 118 ILE A CA 1
ATOM 955 C C . ILE A 1 118 ? 8.039 0.824 -3.022 1.00 93.75 118 ILE A C 1
ATOM 957 O O . ILE A 1 118 ? 8.297 0.507 -4.179 1.00 93.75 118 ILE A O 1
ATOM 961 N N . SER A 1 119 ? 8.991 1.015 -2.104 1.00 92.50 119 SER A N 1
ATOM 962 C CA . SER A 1 119 ? 10.423 0.971 -2.429 1.00 92.50 119 SER A CA 1
ATOM 963 C C . SER A 1 119 ? 10.828 -0.383 -3.009 1.00 92.50 119 SER A C 1
ATOM 965 O O . SER A 1 119 ? 11.515 -0.431 -4.029 1.00 92.50 119 SER A O 1
ATOM 967 N N . PHE A 1 120 ? 10.359 -1.479 -2.402 1.00 91.25 120 PHE A N 1
ATOM 968 C CA . PHE A 1 120 ? 10.640 -2.823 -2.894 1.00 91.25 120 PHE A CA 1
ATOM 969 C C . PHE A 1 120 ? 10.058 -3.048 -4.293 1.00 91.25 120 PHE A C 1
ATOM 971 O O . PHE A 1 120 ? 10.781 -3.456 -5.201 1.00 91.25 120 PHE A O 1
ATOM 978 N N . TRP A 1 121 ? 8.769 -2.763 -4.490 1.00 90.19 121 TRP A N 1
ATOM 979 C CA . TRP A 1 121 ? 8.108 -3.064 -5.758 1.00 90.19 121 TRP A CA 1
ATOM 980 C C . TRP A 1 121 ? 8.552 -2.147 -6.899 1.00 90.19 121 TRP A C 1
ATOM 982 O O . TRP A 1 121 ? 8.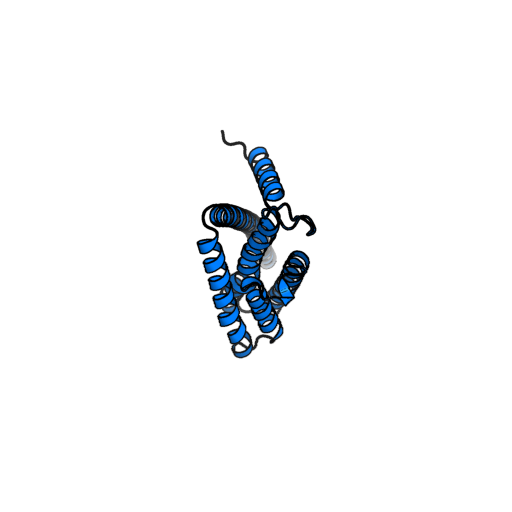685 -2.619 -8.026 1.00 90.19 121 TRP A O 1
ATOM 992 N N . VAL A 1 122 ? 8.867 -0.877 -6.625 1.00 88.31 122 VAL A N 1
ATOM 993 C CA . VAL A 1 122 ? 9.477 0.026 -7.617 1.00 88.31 122 VAL A CA 1
ATOM 994 C C . VAL A 1 122 ? 10.856 -0.486 -8.033 1.00 88.31 122 VAL A C 1
ATOM 996 O O . VAL A 1 122 ? 11.167 -0.521 -9.223 1.00 88.31 122 VAL A O 1
ATOM 999 N N . TYR A 1 123 ? 11.679 -0.929 -7.080 1.00 87.62 123 TYR A N 1
ATOM 1000 C CA . TYR A 1 123 ? 12.976 -1.530 -7.392 1.00 87.62 123 TYR A CA 1
ATOM 1001 C C . TYR A 1 123 ? 12.828 -2.818 -8.223 1.00 87.62 123 TYR A C 1
ATOM 1003 O O . TYR A 1 123 ? 13.488 -2.962 -9.254 1.00 87.62 123 TYR A O 1
ATOM 1011 N N . TYR A 1 124 ? 11.919 -3.712 -7.822 1.00 84.44 124 TYR A N 1
ATOM 1012 C CA . TYR A 1 124 ? 11.650 -4.988 -8.496 1.00 84.44 124 TYR A CA 1
ATOM 1013 C C . TYR A 1 124 ? 11.098 -4.808 -9.922 1.00 84.44 124 TYR A C 1
ATOM 1015 O O . TYR A 1 124 ? 11.444 -5.546 -10.850 1.00 84.44 124 TYR A O 1
ATOM 1023 N N . MET A 1 125 ? 10.275 -3.780 -10.147 1.00 80.88 125 MET A N 1
ATOM 1024 C CA . MET A 1 125 ? 9.785 -3.451 -11.487 1.00 80.88 125 MET A CA 1
ATOM 1025 C C . MET A 1 125 ? 10.922 -3.123 -12.455 1.00 80.88 125 MET A C 1
ATOM 1027 O O . MET A 1 125 ? 10.885 -3.602 -13.588 1.00 80.88 125 MET A O 1
ATOM 1031 N N . ASN A 1 126 ? 11.942 -2.399 -11.992 1.00 77.19 126 ASN A N 1
ATOM 1032 C CA . ASN A 1 126 ? 13.050 -1.912 -12.817 1.00 77.19 126 ASN A CA 1
ATOM 1033 C C . ASN A 1 126 ? 14.156 -2.947 -13.092 1.00 77.19 126 ASN A C 1
ATOM 1035 O O . ASN A 1 126 ? 15.009 -2.699 -13.938 1.00 77.19 126 ASN A O 1
ATOM 1039 N N . THR A 1 127 ? 14.177 -4.084 -12.390 1.00 73.19 127 THR A N 1
ATOM 1040 C CA . THR A 1 127 ? 15.309 -5.033 -12.424 1.00 73.19 127 THR A CA 1
ATOM 1041 C C . THR A 1 127 ? 15.128 -6.232 -13.361 1.00 73.19 127 THR A C 1
ATOM 1043 O O . THR A 1 127 ? 16.123 -6.844 -13.733 1.00 73.19 127 THR A O 1
ATOM 1046 N N . GLU A 1 128 ? 13.908 -6.556 -13.805 1.00 61.00 128 GLU A N 1
ATOM 1047 C CA . GLU A 1 128 ? 13.662 -7.723 -14.679 1.00 61.00 128 GLU A CA 1
ATOM 1048 C C . GLU A 1 128 ? 12.951 -7.320 -15.978 1.00 61.00 128 GLU A C 1
ATOM 1050 O O . GLU A 1 128 ? 11.850 -6.761 -15.948 1.00 61.00 128 GLU A O 1
ATOM 1055 N N . GLY A 1 129 ? 13.579 -7.606 -17.121 1.00 55.16 129 GLY A N 1
ATOM 1056 C CA . GLY A 1 129 ? 13.079 -7.247 -18.446 1.00 55.16 129 GLY A CA 1
ATOM 1057 C C . GLY A 1 129 ? 12.406 -8.411 -19.166 1.00 55.16 129 GLY A C 1
ATOM 1058 O O . GLY A 1 129 ? 13.109 -9.212 -19.763 1.00 55.16 129 GLY A O 1
ATOM 1059 N N . VAL A 1 130 ? 11.068 -8.465 -19.159 1.00 51.78 130 VAL A N 1
ATOM 1060 C CA . VAL A 1 130 ? 10.225 -9.145 -20.169 1.00 51.78 130 VAL A CA 1
ATOM 1061 C C . VAL A 1 130 ? 8.821 -8.511 -20.142 1.00 51.78 130 VAL A C 1
ATOM 1063 O O . VAL A 1 130 ? 8.289 -8.226 -19.072 1.00 51.78 130 VAL A O 1
ATOM 1066 N N . GLU A 1 131 ? 8.177 -8.326 -21.295 1.00 54.69 131 GLU A N 1
ATOM 1067 C CA . GLU A 1 131 ? 6.821 -7.751 -21.398 1.00 54.69 131 GLU A CA 1
ATOM 1068 C C . GLU A 1 131 ? 5.723 -8.632 -20.764 1.00 54.69 131 GLU A C 1
ATOM 1070 O O . GLU A 1 131 ? 4.786 -8.107 -20.170 1.00 54.69 131 GLU A O 1
ATOM 1075 N N . LEU A 1 132 ? 5.855 -9.969 -20.783 1.00 54.62 132 LEU A N 1
ATOM 1076 C CA . LEU A 1 132 ? 4.916 -10.874 -20.091 1.00 54.62 132 LEU A CA 1
ATOM 1077 C C . LEU A 1 132 ? 4.990 -10.723 -18.557 1.00 54.62 132 LEU A C 1
ATOM 1079 O O . LEU A 1 132 ? 3.993 -10.878 -17.853 1.00 54.62 132 LEU A O 1
ATOM 1083 N N . PHE A 1 133 ? 6.166 -10.350 -18.041 1.00 61.41 133 PHE A N 1
ATOM 1084 C CA . PHE A 1 133 ? 6.371 -10.015 -16.632 1.00 61.41 133 PHE A CA 1
ATOM 1085 C C . PHE A 1 133 ? 5.666 -8.712 -16.236 1.00 61.41 133 PHE A C 1
ATOM 1087 O O . PHE A 1 133 ? 5.404 -8.503 -15.055 1.00 61.41 133 PHE A O 1
ATOM 1094 N N . PHE A 1 134 ? 5.322 -7.839 -17.188 1.00 64.38 134 PHE A N 1
ATOM 1095 C CA . PHE A 1 134 ? 4.750 -6.527 -16.892 1.00 64.38 134 PHE A CA 1
ATOM 1096 C C . PHE A 1 134 ? 3.339 -6.614 -16.295 1.00 64.38 134 PHE A C 1
ATOM 1098 O O . PHE A 1 134 ? 3.081 -5.994 -15.265 1.00 64.38 134 PHE A O 1
ATOM 1105 N N . MET A 1 135 ? 2.441 -7.427 -16.872 1.00 67.62 135 MET A N 1
ATOM 1106 C CA . MET A 1 135 ? 1.100 -7.628 -16.294 1.00 67.62 135 MET A CA 1
ATOM 1107 C C . MET A 1 135 ? 1.170 -8.257 -14.901 1.00 67.62 135 MET A C 1
ATOM 1109 O O . MET A 1 135 ? 0.440 -7.842 -14.003 1.00 67.62 135 MET A O 1
ATOM 1113 N N . LEU A 1 136 ? 2.075 -9.220 -14.711 1.00 78.56 136 LEU A N 1
ATOM 1114 C CA . LEU A 1 136 ? 2.283 -9.884 -13.426 1.00 78.56 136 LEU A CA 1
ATOM 1115 C C . LEU A 1 136 ? 2.774 -8.882 -12.366 1.00 78.56 136 LEU A C 1
ATOM 1117 O O . LEU A 1 136 ? 2.215 -8.805 -11.277 1.00 78.56 136 LEU A O 1
ATOM 1121 N N . LYS A 1 137 ? 3.753 -8.043 -12.728 1.00 79.94 137 LYS A N 1
ATOM 1122 C CA . LYS A 1 137 ? 4.308 -6.985 -11.874 1.00 79.94 137 LYS A CA 1
ATOM 1123 C C . LYS A 1 137 ? 3.280 -5.913 -11.518 1.00 79.94 137 LYS A C 1
ATOM 1125 O O . LYS A 1 137 ? 3.270 -5.444 -10.382 1.00 79.94 137 LYS A O 1
ATOM 1130 N N . ILE A 1 138 ? 2.410 -5.521 -12.453 1.00 84.19 138 ILE A N 1
ATOM 1131 C CA . ILE A 1 138 ? 1.310 -4.588 -12.160 1.00 84.19 138 ILE A CA 1
ATOM 1132 C C . ILE A 1 138 ? 0.309 -5.230 -11.199 1.00 84.19 138 ILE A C 1
ATOM 1134 O O . ILE A 1 138 ? -0.105 -4.582 -10.239 1.00 84.19 138 ILE A O 1
ATOM 1138 N N . GLY A 1 139 ? -0.070 -6.490 -11.432 1.00 87.44 139 GLY A N 1
ATOM 1139 C CA . GLY A 1 139 ? -0.966 -7.227 -10.540 1.00 87.44 139 GLY A CA 1
ATOM 1140 C C . GLY A 1 139 ? -0.405 -7.320 -9.123 1.00 87.44 139 GLY A C 1
ATOM 1141 O O . GLY A 1 139 ? -1.095 -6.995 -8.157 1.00 87.44 139 GLY A O 1
ATOM 1142 N N . ASP A 1 140 ? 0.876 -7.656 -9.003 1.00 89.56 140 ASP A N 1
ATOM 1143 C CA . ASP A 1 140 ? 1.568 -7.676 -7.723 1.00 89.56 140 ASP A CA 1
ATOM 1144 C C . ASP A 1 140 ? 1.588 -6.287 -7.061 1.00 89.56 140 ASP A C 1
ATOM 1146 O O . ASP A 1 140 ? 1.294 -6.159 -5.875 1.00 89.56 140 ASP A O 1
ATOM 1150 N N . PHE A 1 141 ? 1.845 -5.217 -7.817 1.00 90.75 141 PHE A N 1
ATOM 1151 C CA . PHE A 1 141 ? 1.794 -3.852 -7.284 1.00 90.75 141 PHE A CA 1
ATOM 1152 C C . PHE A 1 141 ? 0.400 -3.485 -6.764 1.00 90.75 141 PHE A C 1
ATOM 1154 O O . PHE A 1 141 ? 0.258 -2.885 -5.698 1.00 90.75 141 PHE A O 1
ATOM 1161 N N . MET A 1 142 ? -0.654 -3.882 -7.477 1.00 90.88 142 MET A N 1
ATOM 1162 C CA . MET A 1 142 ? -2.029 -3.673 -7.027 1.00 90.88 142 MET A CA 1
ATOM 1163 C C . MET A 1 142 ? -2.311 -4.410 -5.713 1.00 90.88 142 MET A C 1
ATOM 1165 O O . MET A 1 142 ? -2.888 -3.817 -4.800 1.00 90.88 142 MET A O 1
ATOM 1169 N N . ILE A 1 143 ? -1.882 -5.672 -5.601 1.00 93.81 143 ILE A N 1
ATOM 1170 C CA . ILE A 1 143 ? -2.157 -6.538 -4.444 1.00 93.81 143 ILE A CA 1
ATOM 1171 C C . ILE A 1 143 ? -1.305 -6.160 -3.229 1.00 93.81 143 ILE A C 1
ATOM 1173 O O . ILE A 1 143 ? -1.824 -6.121 -2.119 1.00 93.81 143 ILE A O 1
ATOM 1177 N N . PHE A 1 144 ? -0.016 -5.877 -3.411 1.00 94.25 144 PHE A N 1
ATOM 1178 C CA . PHE A 1 144 ? 0.932 -5.681 -2.309 1.00 94.25 144 PHE A CA 1
ATOM 1179 C C . PHE A 1 144 ? 1.202 -4.216 -1.964 1.00 94.25 144 PHE A C 1
ATOM 1181 O O . PHE A 1 144 ? 1.780 -3.942 -0.912 1.00 94.25 144 PHE A O 1
ATOM 1188 N N . VAL A 1 145 ? 0.801 -3.274 -2.823 1.00 94.38 145 VAL A N 1
ATOM 1189 C CA . VAL A 1 145 ? 1.026 -1.838 -2.607 1.00 94.38 145 VAL A CA 1
ATOM 1190 C C . VAL A 1 145 ? -0.293 -1.082 -2.573 1.00 94.38 145 VAL A C 1
ATOM 1192 O O . VAL A 1 145 ? -0.655 -0.550 -1.527 1.00 94.38 145 VAL A O 1
ATOM 1195 N N . ILE A 1 146 ? -1.049 -1.042 -3.673 1.00 92.94 146 ILE A N 1
ATOM 1196 C CA . ILE A 1 146 ? -2.216 -0.148 -3.756 1.00 92.94 146 ILE A CA 1
ATOM 1197 C C . ILE A 1 146 ? -3.336 -0.583 -2.806 1.00 92.94 146 ILE A C 1
ATOM 1199 O O . ILE A 1 146 ? -3.780 0.226 -1.989 1.00 92.94 146 ILE A O 1
ATOM 1203 N N . ALA A 1 147 ? -3.788 -1.838 -2.880 1.00 93.06 147 ALA A N 1
ATOM 1204 C CA . ALA A 1 147 ? -4.900 -2.307 -2.055 1.00 93.06 147 ALA A CA 1
ATOM 1205 C C . ALA A 1 147 ? -4.610 -2.204 -0.542 1.00 93.06 147 ALA A C 1
ATOM 1207 O O . ALA A 1 147 ? -5.453 -1.649 0.173 1.00 93.06 147 ALA A O 1
ATOM 1208 N N . PRO A 1 148 ? -3.432 -2.629 -0.033 1.00 93.75 148 PRO A N 1
ATOM 1209 C CA . PRO A 1 148 ? -3.132 -2.528 1.387 1.00 93.75 148 PRO A CA 1
ATOM 1210 C C . PRO A 1 148 ? -3.020 -1.078 1.866 1.00 93.75 148 PRO A C 1
ATOM 1212 O O . PRO A 1 148 ? -3.555 -0.739 2.921 1.00 93.75 148 PRO A O 1
ATOM 1215 N N . ILE A 1 149 ? -2.399 -0.195 1.073 1.00 94.19 149 ILE A N 1
ATOM 1216 C CA . ILE A 1 149 ? -2.272 1.228 1.418 1.00 94.19 149 ILE A CA 1
ATOM 1217 C C . ILE A 1 149 ? -3.647 1.891 1.478 1.00 94.19 149 ILE A C 1
ATOM 1219 O O . ILE A 1 149 ? -3.950 2.572 2.455 1.00 94.19 149 ILE A O 1
ATOM 1223 N N . VAL A 1 150 ? -4.501 1.679 0.473 1.00 92.50 150 VAL A N 1
ATOM 1224 C CA . VAL A 1 150 ? -5.846 2.274 0.430 1.00 92.50 150 VAL A CA 1
ATOM 1225 C C . VAL A 1 150 ? -6.669 1.849 1.646 1.00 92.50 150 VAL A C 1
ATOM 1227 O O . VAL A 1 150 ? -7.242 2.696 2.330 1.00 92.50 150 VAL A O 1
ATOM 1230 N N . VAL A 1 151 ? -6.689 0.554 1.965 1.00 91.56 151 VAL A N 1
ATOM 1231 C CA . VAL A 1 151 ? -7.437 0.025 3.118 1.00 91.56 151 VAL A CA 1
ATOM 1232 C C . VAL A 1 151 ? -6.833 0.510 4.435 1.00 91.56 151 VAL A C 1
ATOM 1234 O O . VAL A 1 151 ? -7.567 0.958 5.318 1.00 91.56 151 VAL A O 1
ATOM 1237 N N . GLY A 1 152 ? -5.504 0.495 4.553 1.00 89.62 152 GLY A N 1
ATOM 1238 C CA . GLY A 1 152 ? -4.784 0.979 5.728 1.00 89.62 152 GLY A CA 1
ATOM 1239 C C . GLY A 1 152 ? -5.042 2.459 6.009 1.00 89.62 152 GLY A C 1
ATOM 1240 O O . GLY A 1 152 ? -5.317 2.823 7.152 1.00 89.62 152 GLY A O 1
ATOM 1241 N N . LEU A 1 153 ? -5.051 3.302 4.969 1.00 89.19 153 LEU A N 1
ATOM 1242 C CA . LEU A 1 153 ? -5.392 4.724 5.068 1.00 89.19 153 LEU A CA 1
ATOM 1243 C C . LEU A 1 153 ? -6.818 4.940 5.592 1.00 89.19 153 LEU A C 1
ATOM 1245 O O . LEU A 1 153 ? -7.040 5.803 6.443 1.00 89.19 153 LEU A O 1
ATOM 1249 N N . VAL A 1 154 ? -7.783 4.144 5.129 1.00 87.06 154 VAL A N 1
ATOM 1250 C CA . VAL A 1 154 ? -9.176 4.225 5.601 1.00 87.06 154 VAL A CA 1
ATOM 1251 C C . VAL A 1 154 ? -9.287 3.769 7.062 1.00 87.06 154 VAL A C 1
ATOM 1253 O O . VAL A 1 154 ? -9.981 4.412 7.853 1.00 87.06 154 VAL A O 1
ATOM 1256 N N . MET A 1 155 ? -8.558 2.719 7.459 1.00 84.56 155 MET A N 1
ATOM 1257 C CA . MET A 1 155 ? -8.521 2.251 8.851 1.00 84.56 155 MET A CA 1
ATOM 1258 C C . MET A 1 155 ? -7.965 3.314 9.808 1.00 84.56 155 MET A C 1
ATOM 1260 O O . MET A 1 155 ? -8.599 3.603 10.827 1.00 84.56 155 MET A O 1
ATOM 1264 N N . ILE A 1 156 ? -6.837 3.956 9.475 1.00 83.31 156 ILE A N 1
ATOM 1265 C CA . ILE A 1 156 ? -6.260 5.017 10.326 1.00 83.31 156 ILE A CA 1
ATOM 1266 C C . ILE A 1 156 ? -7.122 6.283 10.347 1.00 83.31 156 ILE A C 1
ATOM 1268 O O . ILE A 1 156 ? -7.192 6.956 11.374 1.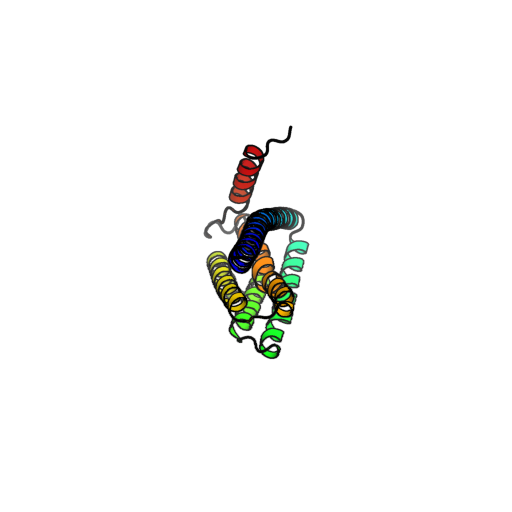00 83.31 156 ILE A O 1
ATOM 1272 N N . ALA A 1 157 ? -7.810 6.596 9.245 1.00 76.62 157 ALA A N 1
ATOM 1273 C CA . ALA A 1 157 ? -8.697 7.751 9.166 1.00 76.62 157 ALA A CA 1
ATOM 1274 C C . ALA A 1 157 ? -9.919 7.610 10.087 1.00 76.62 157 ALA A C 1
ATOM 1276 O O . ALA A 1 157 ? -10.444 8.615 10.552 1.00 76.62 157 ALA A O 1
ATOM 1277 N N . ARG A 1 158 ? -10.363 6.381 10.392 1.00 67.00 158 ARG A N 1
ATOM 1278 C CA . ARG A 1 158 ? -11.471 6.134 11.331 1.00 67.00 158 ARG A CA 1
ATOM 1279 C C . ARG A 1 158 ? -11.062 5.971 12.784 1.00 67.00 158 ARG A C 1
ATOM 1281 O O . ARG A 1 158 ? -11.893 6.245 13.649 1.00 67.00 158 ARG A O 1
ATOM 1288 N N . GLY A 1 159 ? -9.809 5.613 13.069 1.00 54.31 159 GLY A N 1
ATOM 1289 C CA . GLY A 1 159 ? -9.258 5.721 14.425 1.00 54.31 159 GLY A CA 1
ATOM 1290 C C . GLY A 1 159 ? -9.473 7.117 15.033 1.00 54.31 159 GLY A C 1
ATOM 1291 O O . GLY A 1 159 ? -9.611 7.240 16.243 1.00 54.31 159 GLY A O 1
ATOM 1292 N N . SER A 1 160 ? -9.629 8.155 14.195 1.00 43.72 160 SER A N 1
ATOM 1293 C CA . SER A 1 160 ? -9.927 9.523 14.631 1.00 43.72 160 SER A CA 1
ATOM 1294 C C . SER A 1 160 ? -11.390 9.814 14.997 1.00 43.72 160 SER A C 1
ATOM 1296 O O . SER A 1 160 ? -11.655 10.908 15.492 1.00 43.72 160 SER A O 1
ATOM 1298 N N . ASN A 1 161 ? -12.338 8.903 14.731 1.00 40.53 161 ASN A N 1
ATOM 1299 C CA . ASN A 1 161 ? -13.781 9.126 14.941 1.00 40.53 161 ASN A CA 1
ATOM 1300 C C . ASN A 1 161 ? -14.338 8.434 16.197 1.00 40.53 161 ASN A C 1
ATOM 1302 O O . ASN A 1 161 ? -15.502 8.638 16.538 1.00 40.53 161 ASN A O 1
ATOM 1306 N N . ASN A 1 162 ? -13.532 7.639 16.908 1.00 42.59 162 ASN A N 1
ATOM 1307 C CA . ASN A 1 162 ? -13.915 7.137 18.224 1.00 42.59 162 ASN A CA 1
ATOM 1308 C C . ASN A 1 162 ? -13.631 8.232 19.261 1.00 42.59 162 ASN A C 1
ATOM 1310 O O . ASN A 1 162 ? -12.479 8.549 19.538 1.00 42.59 162 ASN A O 1
ATOM 1314 N N . LEU A 1 163 ? -14.688 8.781 19.862 1.00 41.22 163 LEU A N 1
ATOM 1315 C CA . LEU A 1 163 ? -14.654 9.817 20.909 1.00 41.22 163 LEU A CA 1
ATOM 1316 C C . LEU A 1 163 ? -13.841 9.442 22.172 1.00 41.22 163 LEU A C 1
ATOM 1318 O O . LEU A 1 163 ? -13.690 10.276 23.058 1.00 41.22 163 LEU A O 1
ATOM 1322 N N . ILE A 1 164 ? -13.327 8.211 22.257 1.00 46.94 164 ILE A N 1
ATOM 1323 C CA . ILE A 1 164 ? -12.689 7.629 23.443 1.00 46.94 164 ILE A CA 1
ATOM 1324 C C . ILE A 1 164 ? -11.148 7.738 23.400 1.00 46.94 164 ILE A C 1
ATOM 1326 O O . ILE A 1 164 ? -10.533 7.796 24.457 1.00 46.94 164 ILE A O 1
ATOM 1330 N N . ASP A 1 165 ? -10.516 7.880 22.226 1.00 45.69 165 ASP A N 1
ATOM 1331 C CA . ASP A 1 165 ? -9.047 7.979 22.100 1.00 45.69 165 ASP A CA 1
ATOM 1332 C C . ASP A 1 165 ? -8.615 9.372 21.612 1.00 45.69 165 ASP A C 1
ATOM 1334 O O . ASP A 1 165 ? -8.291 9.600 20.446 1.00 45.69 165 ASP A O 1
ATOM 1338 N N . GLN A 1 166 ? -8.618 10.349 22.521 1.00 50.16 166 GLN A N 1
ATOM 1339 C CA . GLN A 1 166 ? -8.161 11.718 22.234 1.00 50.16 166 GLN A CA 1
ATOM 1340 C C . GLN A 1 166 ? -6.628 11.869 22.185 1.00 50.16 166 GLN A C 1
ATOM 1342 O O . GLN A 1 166 ? -6.133 12.940 21.840 1.00 50.16 166 GLN A O 1
ATOM 1347 N N . THR A 1 167 ? -5.870 10.822 22.518 1.00 51.00 167 THR A N 1
ATOM 1348 C CA . THR A 1 167 ? -4.407 10.860 22.685 1.00 51.00 167 THR A CA 1
ATOM 1349 C C . THR A 1 167 ? -3.617 10.438 21.447 1.00 51.00 167 THR A C 1
ATOM 1351 O O . THR A 1 167 ? -2.406 10.653 21.402 1.00 51.00 167 THR A O 1
ATOM 1354 N N . GLN A 1 168 ? -4.262 9.869 20.425 1.00 52.56 168 GLN A N 1
ATOM 1355 C CA . GLN A 1 168 ? -3.583 9.496 19.182 1.00 52.56 168 GLN A CA 1
ATOM 1356 C C . GLN A 1 168 ? -3.578 10.685 18.200 1.00 52.56 168 GLN A C 1
ATOM 1358 O O . GLN A 1 168 ? -4.605 11.362 18.055 1.00 52.56 168 GLN A O 1
ATOM 1363 N N . PRO A 1 169 ? -2.456 10.958 17.498 1.00 52.00 169 PRO A N 1
ATOM 1364 C CA . PRO A 1 169 ? -2.422 11.956 16.431 1.00 52.00 169 PRO A CA 1
ATOM 1365 C C . PRO A 1 169 ? -3.553 11.677 15.437 1.00 52.00 169 PRO A C 1
ATOM 1367 O O . PRO A 1 169 ? -3.943 10.531 15.241 1.00 52.00 169 PRO A O 1
ATOM 1370 N N . LYS A 1 170 ? -4.122 12.698 14.800 1.00 62.19 170 LYS A N 1
ATOM 1371 C CA . LYS A 1 170 ? -5.257 12.523 13.877 1.00 62.19 170 LYS A CA 1
ATOM 1372 C C . LYS A 1 170 ? -4.758 12.647 12.443 1.00 62.19 170 LYS A C 1
ATOM 1374 O O . LYS A 1 170 ? -4.131 13.650 12.119 1.00 62.19 170 LYS A O 1
ATOM 1379 N N . PHE A 1 171 ? -5.051 11.671 11.578 1.00 63.12 171 PHE A N 1
ATOM 1380 C CA . PHE A 1 171 ? -4.755 11.784 10.146 1.00 63.12 171 PHE A CA 1
ATOM 1381 C C . PHE A 1 171 ? -5.996 12.308 9.399 1.00 63.12 171 PHE A C 1
ATOM 1383 O O . PHE A 1 171 ? -6.976 11.573 9.262 1.00 63.12 171 PHE A O 1
ATOM 1390 N N . PRO A 1 172 ? -6.013 13.569 8.922 1.00 68.44 172 PRO A N 1
ATOM 1391 C CA . PRO A 1 172 ? -7.218 14.205 8.395 1.00 68.44 172 PRO A CA 1
ATOM 1392 C C . PRO A 1 172 ? -7.465 13.837 6.920 1.00 68.44 172 PRO A C 1
ATOM 1394 O O . PRO A 1 172 ? -7.540 14.711 6.054 1.00 68.44 172 PRO A O 1
ATOM 1397 N N . LEU A 1 173 ? -7.621 12.540 6.621 1.00 69.62 173 LEU A N 1
ATOM 1398 C CA . LEU A 1 173 ? -7.795 12.035 5.250 1.00 69.62 173 LEU A CA 1
ATOM 1399 C C . LEU A 1 173 ? -9.009 12.666 4.551 1.00 69.62 173 LEU A C 1
ATOM 1401 O O . LEU A 1 173 ? -8.921 13.049 3.391 1.00 69.62 173 LEU A O 1
ATOM 1405 N N . ARG A 1 174 ? -10.125 12.860 5.266 1.00 68.88 174 ARG A N 1
ATOM 1406 C CA . ARG A 1 174 ? -11.311 13.542 4.718 1.00 68.88 174 ARG A CA 1
ATOM 1407 C C . ARG A 1 174 ? -11.043 15.000 4.360 1.00 68.88 174 ARG A C 1
ATOM 1409 O O . ARG A 1 174 ? -11.477 15.447 3.306 1.00 68.88 174 ARG A O 1
ATOM 1416 N N . ALA A 1 175 ? -10.332 15.742 5.211 1.00 71.00 175 ALA A N 1
ATOM 1417 C CA . ALA A 1 175 ? -10.001 17.135 4.916 1.00 71.00 175 ALA A CA 1
ATOM 1418 C C . ALA A 1 175 ? -9.061 17.223 3.707 1.00 71.00 175 ALA A C 1
ATOM 1420 O O . ALA A 1 175 ? -9.200 18.124 2.884 1.00 71.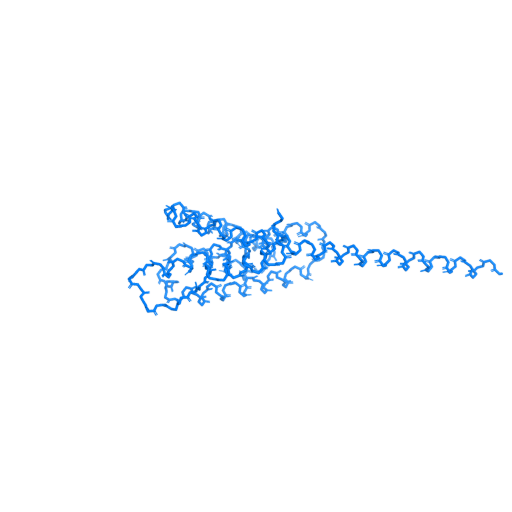00 175 ALA A O 1
ATOM 1421 N N . PHE A 1 176 ? -8.142 16.264 3.573 1.00 76.69 176 PHE A N 1
ATOM 1422 C CA . PHE A 1 176 ? -7.299 16.133 2.391 1.00 76.69 176 PHE A CA 1
ATOM 1423 C C . PHE A 1 176 ? -8.127 15.843 1.128 1.00 76.69 176 PHE A C 1
ATOM 1425 O O . PHE A 1 176 ? -8.020 16.588 0.156 1.00 76.69 176 PHE A O 1
ATOM 1432 N N . LEU A 1 177 ? -9.017 14.845 1.155 1.00 77.62 177 LEU A N 1
ATOM 1433 C CA . LEU A 1 177 ? -9.896 14.519 0.023 1.00 77.62 177 LEU A CA 1
ATOM 1434 C C . LEU A 1 177 ? -10.827 15.681 -0.347 1.00 77.62 177 LEU A C 1
ATOM 1436 O O . LEU A 1 177 ? -11.000 15.971 -1.527 1.00 77.62 177 LEU A O 1
ATOM 1440 N N . ALA A 1 178 ? -11.376 16.391 0.640 1.00 73.31 178 ALA A N 1
ATOM 1441 C CA . ALA A 1 178 ? -12.213 17.564 0.412 1.00 73.31 178 ALA A CA 1
ATOM 1442 C C . ALA A 1 178 ? -11.425 18.703 -0.254 1.00 73.31 178 ALA A C 1
ATOM 1444 O O . ALA A 1 178 ? -11.908 19.298 -1.216 1.00 73.31 178 ALA A O 1
ATOM 1445 N N . LYS A 1 179 ? -10.190 18.972 0.195 1.00 77.44 179 LYS A N 1
ATOM 1446 C CA . LYS A 1 179 ? -9.302 19.952 -0.452 1.00 77.44 179 LYS A CA 1
ATOM 1447 C C . LYS A 1 179 ? -8.973 19.556 -1.892 1.00 77.44 179 LYS A C 1
ATOM 1449 O O . LYS A 1 179 ? -9.034 20.407 -2.775 1.00 77.44 179 LYS A O 1
ATOM 1454 N N . MET A 1 180 ? -8.693 18.277 -2.139 1.00 74.00 180 MET A N 1
ATOM 1455 C CA . MET A 1 180 ? -8.447 17.760 -3.489 1.00 74.00 180 MET A CA 1
ATOM 1456 C C . MET A 1 180 ? -9.687 17.881 -4.382 1.00 74.00 180 MET A C 1
ATOM 1458 O O . MET A 1 180 ? -9.572 18.294 -5.532 1.00 74.00 180 MET A O 1
ATOM 1462 N N . ALA A 1 181 ? -10.879 17.599 -3.854 1.00 74.06 181 ALA A N 1
ATOM 1463 C CA . ALA A 1 181 ? -12.133 17.751 -4.587 1.00 74.06 181 ALA A CA 1
ATOM 1464 C C . ALA A 1 181 ? -12.443 19.220 -4.924 1.00 74.06 181 ALA A C 1
ATOM 1466 O O . ALA A 1 181 ? -12.921 19.504 -6.021 1.00 74.06 181 ALA A O 1
ATOM 1467 N N . ILE A 1 182 ? -12.155 20.158 -4.014 1.00 79.38 182 ILE A N 1
ATOM 1468 C CA . ILE A 1 182 ? -12.305 21.603 -4.261 1.00 79.38 182 ILE A CA 1
ATOM 1469 C C . ILE A 1 182 ? -11.325 22.064 -5.343 1.00 79.38 182 ILE A C 1
ATOM 1471 O O . ILE A 1 182 ? -11.742 22.735 -6.285 1.00 79.38 182 ILE A O 1
ATOM 1475 N N . LEU A 1 183 ? -10.053 21.657 -5.254 1.00 78.56 183 LEU A N 1
ATOM 1476 C CA . LEU A 1 183 ? -9.054 21.926 -6.292 1.00 78.56 183 LEU A CA 1
ATOM 1477 C C . LEU A 1 183 ? -9.511 21.387 -7.651 1.00 78.56 183 LEU A C 1
ATOM 1479 O O . LEU A 1 183 ? -9.486 22.115 -8.641 1.00 78.56 183 LEU A O 1
ATOM 1483 N N . PHE A 1 184 ? -10.011 20.152 -7.696 1.00 74.88 184 PHE A N 1
ATOM 1484 C CA . PHE A 1 184 ? -10.502 19.551 -8.932 1.00 74.88 184 PHE A CA 1
ATOM 1485 C C . PHE A 1 184 ? -11.708 20.303 -9.510 1.00 74.88 184 PHE A C 1
ATOM 1487 O O . PHE A 1 184 ? -11.711 20.626 -10.695 1.00 74.88 184 PHE A O 1
ATOM 1494 N N . LYS A 1 185 ? -12.696 20.661 -8.677 1.00 74.88 185 LYS A N 1
ATOM 1495 C CA . LYS A 1 185 ? -13.846 21.486 -9.093 1.00 74.88 185 LYS A CA 1
ATOM 1496 C C . LYS A 1 185 ? -13.427 22.866 -9.598 1.00 74.88 185 LYS A C 1
ATOM 1498 O O . LYS A 1 185 ? -14.055 2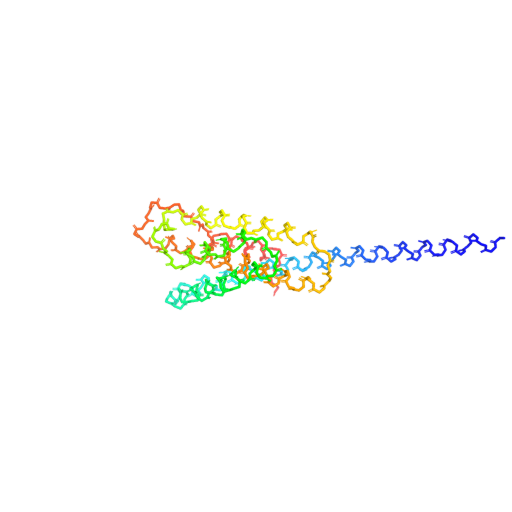3.383 -10.513 1.00 74.88 185 LYS A O 1
ATOM 1503 N N . SER A 1 186 ? -12.386 23.459 -9.012 1.00 73.12 186 SER A N 1
ATOM 1504 C CA . SER A 1 186 ? -11.861 24.752 -9.464 1.00 73.12 186 SER A CA 1
ATOM 1505 C C . SER A 1 186 ? -11.126 24.658 -10.806 1.00 73.12 186 SER A C 1
ATOM 1507 O O . SER A 1 186 ? -11.204 25.584 -11.604 1.00 73.12 186 SER A O 1
ATOM 1509 N N . ALA A 1 187 ? -10.457 23.532 -11.077 1.00 74.75 187 ALA A N 1
ATOM 1510 C CA . ALA A 1 187 ? -9.751 23.286 -12.334 1.00 74.75 187 ALA A CA 1
ATOM 1511 C C . ALA A 1 187 ? -10.696 22.873 -13.478 1.00 74.75 187 ALA A C 1
ATOM 1513 O O . ALA A 1 187 ? -10.455 23.223 -14.631 1.00 74.75 187 ALA A O 1
ATOM 1514 N N . PHE A 1 188 ? -11.780 22.159 -13.159 1.00 73.44 188 PHE A N 1
ATOM 1515 C CA . PHE A 1 188 ? -12.799 21.703 -14.107 1.00 73.44 188 PHE A CA 1
ATOM 1516 C C . PHE A 1 188 ? -14.199 22.099 -13.615 1.00 73.44 188 PHE A C 1
ATOM 1518 O O . PHE A 1 188 ? -14.937 21.250 -13.103 1.00 73.44 188 PHE A O 1
ATOM 1525 N N . PRO A 1 189 ? -14.581 23.383 -13.729 1.00 63.94 189 PRO A N 1
ATOM 1526 C CA . PRO A 1 189 ? -15.919 23.815 -13.361 1.00 63.94 189 PRO A CA 1
ATOM 1527 C C . PRO A 1 189 ? -16.937 23.113 -14.264 1.00 63.94 189 PRO A C 1
ATOM 1529 O O . PRO A 1 189 ? -16.882 23.227 -15.489 1.00 63.94 189 PRO A O 1
ATOM 1532 N N . ALA A 1 190 ? -17.856 22.362 -13.656 1.00 60.50 190 ALA A N 1
ATOM 1533 C CA . ALA A 1 190 ? -19.008 21.830 -14.369 1.00 60.50 190 ALA A CA 1
ATOM 1534 C C . ALA A 1 190 ? -19.838 23.022 -14.870 1.00 60.50 190 ALA A C 1
ATOM 1536 O O . ALA A 1 190 ? -20.244 23.860 -14.064 1.00 60.50 190 ALA A O 1
ATOM 1537 N N . LYS A 1 191 ? -20.000 23.128 -16.193 1.00 50.34 191 LYS A N 1
ATOM 1538 C CA . LYS A 1 191 ? -20.955 24.055 -16.809 1.00 50.34 191 LYS A CA 1
ATOM 1539 C C . LYS A 1 191 ? -22.380 23.595 -16.547 1.00 50.34 191 LYS A C 1
ATOM 1541 O O . LYS A 1 191 ? -22.598 22.363 -16.594 1.00 50.34 191 LYS A O 1
#

Sequence (191 aa):
MKNKNVNHSIMKENLAFMIIKFITSLIGGVFFTFISIISVLCTLNALLSLSDENRIVFKRFAHAIGIIVALFGILLPFRGINPVPTLLSLWWTAFFFEYYFFTKFPQIQVFLLSVLSISFWVYYMNTEGVELFFMLKIGDFMIFVIAPIVVGLVMIARGSNNLIDQTQPKFPLRAFLAKMAILFKSAFPAK

Organism: NCBI:txid1144522